Protein 4IYK (pdb70)

Secondary structure (DSSP, 8-state):
---EEEEEEEEETTT--B------S--EEEEE----EEE-B-TTSEEEE---SEEEEEEE-SSSB--EEEEEEEE-SEEEE-PEEE-BSEEEEEEEEEEETTEEEEEEEEEESSTT-EEEEEEEEEE----BTTB----SSSTTEEEEEEEEEP-TT--EEEEEESGGGTTTS-TT-EEEEEEEEEEE-SSSSS---EEPPPEEEE-

Foldseek 3Di:
DAQEKEKEFAAAQPPRAGWFFAVQAWWKWKDFPVNIDIFDAQRRGIGIGRHHFGWIKIWTAQHQFFTDIDHGHGTHGYYYYDYHHTQGQKDWAPWDWDDDDQKIKIKTAMDGSDQPKFFFKKFKFKDLPSTDPVGGDDAPDCQRMDGDVVTHGGDRVDMDMGMGGCVRVCVHQPAQGKMKIKIWTWIDDPPRPHHGITIDDIDIDGD

Nearest PDB structures (foldseek):
  4iyk-assembly1_A  TM=1.005E+00  e=2.807E-40  Bacteroides uniformis ATCC 8492
  4fxt-assembly2_B  TM=8.352E-01  e=2.848E-13  Bacteroides ovatus ATCC 8483
  4fxt-assembly3_C  TM=8.477E-01  e=1.369E-12  Bacteroides ovatus ATCC 8483
  4fxt-assembly9_I  TM=8.503E-01  e=3.334E-12  Bacteroides ovatus ATCC 8483
  4yok-assembly1_A  TM=8.143E-01  e=6.247E-12  Parabacteroides merdae ATCC 43184

Radius of gyration: 18.63 Å; Cα contacts (8 Å, |Δi|>4): 546; chains: 1; bounding box: 48×53×34 Å

B-factor: mean 42.12, std 15.76, range [18.31, 133.92]

Sequence (207 aa):
GPDASIHGSILDEQTGEELVGSDENGNAIKVREHGTDQTWYITNTGEYRNNVFAATYDVRFENGNFYPFEVKDFVVKSGDNVYDFKVIPYIRVKSPKVEKKNNGNVITATFSLEAGKQQEVKLKEIQLFAFSDWVGNNVKLTLNGGTDKQQVFSPSTAINSADIYTLSIDLGQNADVLKYSKNYYFRIGALADVSGVGTVRHNYAPVVVIKL

CATH classification: 2.60.40.1120 (+1 more: 2.60.40.2060)

Structure (mmCIF, N/CA/C/O backbone):
data_4IYK
#
_entry.id   4IYK
#
_cell.length_a   84.802
_cell.length_b   84.802
_cell.length_c   61.362
_cell.angle_alpha   90.000
_cell.angle_beta   90.000
_cell.angle_gamma   120.000
#
_symmetry.space_group_name_H-M   'P 63'
#
loop_
_entity.id
_entity.type
_entity.pdbx_description
1 polymer 'Uncharacterized protein'
2 non-polymer 'CHLORIDE ION'
3 non-polymer 1,2-ETHANEDIOL
4 water water
#
loop_
_atom_site.group_PDB
_atom_site.id
_atom_site.type_symbol
_atom_site.label_atom_id
_atom_site.label_alt_id
_atom_site.label_comp_id
_atom_site.label_asym_id
_atom_site.label_entity_id
_atom_site.label_seq_id
_atom_site.pdbx_PDB_ins_code
_atom_site.Cartn_x
_atom_site.Cartn_y
_atom_site.Cartn_z
_atom_site.occupancy
_atom_site.B_iso_or_equiv
_atom_site.auth_seq_id
_atom_site.auth_comp_id
_atom_site.auth_asym_id
_atom_site.auth_atom_id
_atom_site.pdbx_PDB_model_num
ATOM 1 N N . GLY A 1 12 ? 12.793 3.079 25.017 1.00 73.97 25 GLY A N 1
ATOM 2 C CA . GLY A 1 12 ? 13.602 4.267 24.766 1.00 70.62 25 GLY A CA 1
ATOM 3 C C . GLY A 1 12 ? 12.803 5.537 24.506 1.00 71.94 25 GLY A C 1
ATOM 4 O O . GLY A 1 12 ? 11.571 5.515 24.596 1.00 73.87 25 GLY A O 1
ATOM 5 N N . PRO A 1 13 ? 13.467 6.679 24.187 1.00 64.31 26 PRO A N 1
ATOM 6 C CA . PRO A 1 13 ? 12.715 7.926 23.923 1.00 60.77 26 PRO A CA 1
ATOM 7 C C . PRO A 1 13 ? 11.871 7.851 22.644 1.00 60.72 26 PRO A C 1
ATOM 8 O O . PRO A 1 13 ? 12.314 7.318 21.620 1.00 59.44 26 PRO A O 1
ATOM 12 N N . ASP A 1 14 ? 10.644 8.377 22.725 1.00 55.09 27 ASP A N 1
ATOM 13 C CA . ASP A 1 14 ? 9.660 8.381 21.641 1.00 54.45 27 ASP A CA 1
ATOM 14 C C . ASP A 1 14 ? 9.311 9.814 21.179 1.00 54.20 27 ASP A C 1
ATOM 15 O O . ASP A 1 14 ? 8.368 9.996 20.401 1.00 53.90 27 ASP A O 1
ATOM 20 N N . ALA A 1 15 ? 10.069 10.826 21.642 1.00 46.73 28 ALA A N 1
ATOM 21 C CA . ALA A 1 15 ? 9.763 12.197 21.272 1.00 43.80 28 ALA A CA 1
ATOM 22 C C . ALA A 1 15 ? 11.003 13.090 21.138 1.00 44.34 28 ALA A C 1
ATOM 23 O O . ALA A 1 15 ? 12.109 12.743 21.576 1.00 43.07 28 ALA A O 1
ATOM 25 N N . SER A 1 16 ? 10.800 14.242 20.499 1.00 39.40 29 SER A N 1
ATOM 26 C CA . SER A 1 16 ? 11.828 15.271 20.308 1.00 38.16 29 SER A CA 1
ATOM 27 C C . SER A 1 16 ? 11.163 16.617 20.522 1.00 40.44 29 SER A C 1
ATOM 28 O O . SER A 1 16 ? 9.947 16.709 20.381 1.00 39.73 29 SER A O 1
ATOM 31 N N . ILE A 1 17 ? 11.927 17.625 20.950 1.00 35.63 30 ILE A N 1
ATOM 32 C CA . ILE A 1 17 ? 11.375 18.955 21.201 1.00 34.76 30 ILE A CA 1
ATOM 33 C C . ILE A 1 17 ? 12.429 20.012 20.860 1.00 38.40 30 ILE A C 1
ATOM 34 O O . ILE A 1 17 ? 13.624 19.821 21.079 1.00 38.13 30 ILE A O 1
ATOM 39 N N . HIS A 1 18 ? 11.982 21.104 20.273 1.00 34.61 31 HIS A N 1
ATOM 40 C CA . HIS A 1 18 ? 12.856 22.222 19.914 1.00 32.95 31 HIS A CA 1
ATOM 41 C C . HIS A 1 18 ? 12.019 23.492 20.042 1.00 35.83 31 HIS A C 1
ATOM 42 O O . HIS A 1 18 ? 10.794 23.411 20.132 1.00 36.06 31 HIS A O 1
ATOM 49 N N . GLY A 1 19 ? 12.678 24.632 20.060 1.00 31.04 32 GLY A N 1
ATOM 50 C CA . GLY A 1 19 ? 12.015 25.916 20.206 1.00 31.02 32 GLY A CA 1
ATOM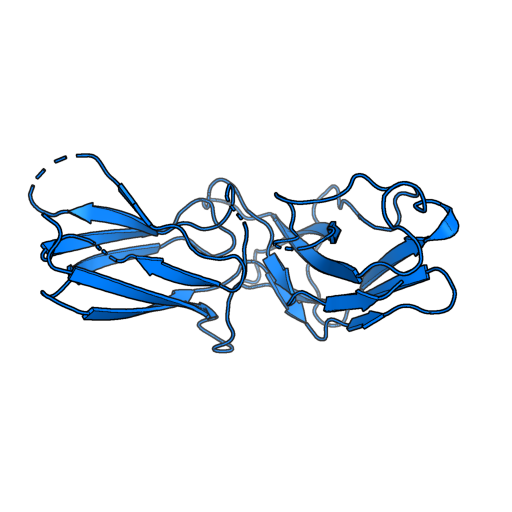 51 C C . GLY A 1 19 ? 12.984 27.019 20.541 1.00 32.77 32 GLY A C 1
ATOM 52 O O . GLY A 1 19 ? 14.199 26.852 20.410 1.00 31.00 32 GLY A O 1
ATOM 53 N N . SER A 1 20 ? 12.443 28.155 20.998 1.00 30.17 33 SER A N 1
ATOM 54 C CA . SER A 1 20 ? 13.256 29.328 21.255 1.00 28.35 33 SER A CA 1
ATOM 55 C C . SER A 1 20 ? 12.885 30.032 22.520 1.00 32.45 33 SER A C 1
ATOM 56 O O . SER A 1 20 ? 11.727 29.975 22.943 1.00 33.78 33 SER A O 1
ATOM 59 N N . ILE A 1 21 ? 13.877 30.729 23.120 1.00 28.47 34 ILE A N 1
ATOM 60 C CA . ILE A 1 21 ? 13.663 31.637 24.252 1.00 27.77 34 ILE A CA 1
ATOM 61 C C . ILE A 1 21 ? 13.468 32.992 23.593 1.00 32.93 34 ILE A C 1
ATOM 62 O O . ILE A 1 21 ? 14.389 33.495 22.926 1.00 31.90 34 ILE A O 1
ATOM 67 N N . LEU A 1 22 ? 12.282 33.550 23.729 1.00 30.73 35 LEU A N 1
ATOM 68 C CA . LEU A 1 22 ? 11.945 34.818 23.074 1.00 30.96 35 LEU A CA 1
ATOM 69 C C . LEU A 1 22 ? 11.541 35.903 24.067 1.00 37.84 35 LEU A C 1
ATOM 70 O O . LEU A 1 22 ? 10.863 35.642 25.065 1.00 36.26 35 LEU A O 1
ATOM 75 N N . ASP A 1 23 ? 11.925 37.141 23.739 1.00 36.11 36 ASP A N 1
ATOM 76 C CA . ASP A 1 23 ? 11.549 38.315 24.509 1.00 36.21 36 ASP A CA 1
ATOM 77 C C . ASP A 1 23 ? 10.044 38.552 24.289 1.00 40.67 36 ASP A C 1
ATOM 78 O O . ASP A 1 23 ? 9.610 38.715 23.148 1.00 40.59 36 ASP A O 1
ATOM 83 N N . GLU A 1 24 ? 9.252 38.496 25.356 1.00 39.13 37 GLU A N 1
ATOM 84 C CA . GLU A 1 24 ? 7.797 38.694 25.315 1.00 40.86 37 GLU A CA 1
ATOM 85 C C . GLU A 1 24 ? 7.423 40.048 24.648 1.00 46.13 37 GLU A C 1
ATOM 86 O O . GLU A 1 24 ? 6.375 40.139 23.991 1.00 45.58 37 GLU A O 1
ATOM 92 N N . GLN A 1 25 ? 8.275 41.091 24.824 1.00 42.63 38 GLN A N 1
ATOM 93 C CA . GLN A 1 25 ? 7.990 42.419 24.284 1.00 43.44 38 GLN A CA 1
ATOM 94 C C . GLN A 1 25 ? 8.426 42.566 22.827 1.00 44.24 38 GLN A C 1
ATOM 95 O O . GLN A 1 25 ? 7.606 42.968 22.021 1.00 43.78 38 GLN A O 1
ATOM 101 N N . THR A 1 26 ? 9.697 42.288 22.500 1.00 39.28 39 THR A N 1
ATOM 102 C CA . THR A 1 26 ? 10.238 42.484 21.151 1.00 39.07 39 THR A CA 1
ATOM 103 C C . THR A 1 26 ? 10.114 41.263 20.202 1.00 41.28 39 THR A C 1
ATOM 104 O O . THR A 1 26 ? 10.326 41.428 19.004 1.00 39.27 39 THR A O 1
ATOM 108 N N . GLY A 1 27 ? 9.894 40.062 20.745 1.00 38.08 40 GLY A N 1
ATOM 109 C CA . GLY A 1 27 ? 9.846 38.838 19.944 1.00 36.97 40 GLY A CA 1
ATOM 110 C C . GLY A 1 27 ? 11.201 38.328 19.470 1.00 39.05 40 GLY A C 1
ATOM 111 O O . GLY A 1 27 ? 11.260 37.341 18.730 1.00 38.11 40 GLY A O 1
ATOM 112 N N . GLU A 1 28 ? 12.299 39.000 19.884 1.00 34.90 41 GLU A N 1
ATOM 113 C CA A GLU A 1 28 ? 13.668 38.658 19.506 0.50 33.53 41 GLU A CA 1
ATOM 114 C CA B GLU A 1 28 ? 13.642 38.623 19.466 0.50 33.61 41 GLU A CA 1
ATOM 115 C C . GLU A 1 28 ? 14.190 37.512 20.354 1.00 35.02 41 GLU A C 1
ATOM 116 O O . GLU A 1 28 ? 13.739 37.348 21.489 1.00 31.97 41 GLU A O 1
ATOM 127 N N . LEU A 1 29 ? 15.153 36.723 19.813 1.00 29.57 42 LEU A N 1
ATOM 128 C CA . LEU A 1 29 ? 15.788 35.642 20.575 1.00 27.77 42 LEU A CA 1
ATOM 129 C C . LEU A 1 29 ? 16.479 36.226 21.806 1.00 31.56 42 LEU A C 1
ATOM 130 O O . LEU A 1 29 ? 17.075 37.308 21.710 1.00 31.27 42 LEU A O 1
ATOM 135 N N . VAL A 1 30 ? 16.399 35.535 22.950 1.00 27.56 43 VAL A N 1
ATOM 136 C CA . VAL A 1 30 ? 17.106 35.943 24.176 1.00 28.17 43 VAL A CA 1
ATOM 137 C C . VAL A 1 30 ? 18.286 34.974 24.344 1.00 31.76 43 VAL A C 1
ATOM 138 O O . VAL A 1 30 ? 18.082 33.774 24.584 1.00 32.08 43 VAL A O 1
ATOM 142 N N . GLY A 1 31 ? 19.495 35.490 24.134 1.00 26.87 44 GLY A N 1
ATOM 143 C CA . GLY A 1 31 ? 20.712 34.695 24.216 1.00 26.21 44 GLY A CA 1
ATOM 144 C C . GLY A 1 31 ? 21.289 34.601 25.613 1.00 29.33 44 GLY A C 1
ATOM 145 O O . GLY A 1 31 ? 21.076 35.485 26.446 1.00 29.58 44 GLY A O 1
ATOM 146 N N . SER A 1 32 ? 22.028 33.520 25.875 1.00 24.79 45 SER A N 1
ATOM 147 C CA . SER A 1 32 ? 22.670 33.256 27.160 1.00 23.99 45 SER A CA 1
ATOM 148 C C . SER A 1 32 ? 23.930 32.420 26.912 1.00 28.56 45 SER A C 1
ATOM 149 O O . SER A 1 32 ? 24.476 32.470 25.811 1.00 27.78 45 SER A O 1
ATOM 152 N N . ASP A 1 33 ? 24.421 31.703 27.931 1.00 25.80 46 ASP A N 1
ATOM 153 C CA . ASP A 1 33 ? 25.542 30.779 27.791 1.00 25.60 46 ASP A CA 1
ATOM 154 C C . ASP A 1 33 ? 24.959 29.389 27.952 1.00 30.16 46 ASP A C 1
ATOM 155 O O . ASP A 1 33 ? 24.174 29.207 28.877 1.00 31.50 46 ASP A O 1
ATOM 168 N N . GLU A 1 35 ? 26.287 26.635 29.018 1.00 28.44 48 GLU A N 1
ATOM 169 C CA . GLU A 1 35 ? 26.735 26.191 30.330 1.00 28.56 48 GLU A CA 1
ATOM 170 C C . GLU A 1 35 ? 26.807 27.422 31.238 1.00 33.03 48 GLU A C 1
ATOM 171 O O . GLU 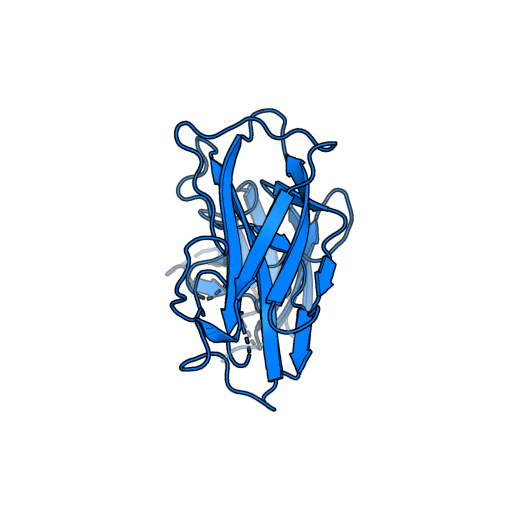A 1 35 ? 27.320 28.444 30.798 1.00 30.82 48 GLU A O 1
ATOM 177 N N . ASN A 1 36 ? 26.274 27.339 32.478 1.00 31.42 49 ASN A N 1
ATOM 178 C CA . ASN A 1 36 ? 26.288 28.426 33.468 1.00 32.05 49 ASN A CA 1
ATOM 179 C C . ASN A 1 36 ? 25.479 29.642 32.976 1.00 35.57 49 ASN A C 1
ATOM 180 O O . ASN A 1 36 ? 25.863 30.792 33.180 1.00 35.63 49 ASN A O 1
ATOM 185 N N . GLY A 1 37 ? 24.341 29.353 32.363 1.00 31.78 50 GLY A N 1
ATOM 186 C CA . GLY A 1 37 ? 23.429 30.362 31.855 1.00 30.63 50 GLY A CA 1
ATOM 187 C C . GLY A 1 37 ? 22.020 29.881 32.071 1.00 35.58 50 GLY A C 1
ATOM 188 O O . GLY A 1 37 ? 21.740 29.232 33.082 1.00 35.44 50 GLY A O 1
ATOM 189 N N . ASN A 1 38 ? 21.136 30.175 31.113 1.00 32.84 51 ASN A N 1
ATOM 190 C CA . ASN A 1 38 ? 19.737 29.763 31.144 1.00 34.39 51 ASN A CA 1
ATOM 191 C C . ASN A 1 38 ? 19.613 28.264 30.999 1.00 38.31 51 ASN A C 1
ATOM 192 O O . ASN A 1 38 ? 20.467 27.620 30.391 1.00 40.10 51 ASN A O 1
ATOM 197 N N . ALA A 1 39 ? 18.517 27.717 31.496 1.00 33.54 52 ALA A N 1
ATOM 198 C CA . ALA A 1 39 ? 18.248 26.289 31.403 1.00 34.68 52 ALA A CA 1
ATOM 199 C C . ALA A 1 39 ? 16.763 26.017 31.590 1.00 37.88 52 ALA A C 1
ATOM 200 O O . ALA A 1 39 ? 16.080 26.775 32.269 1.00 38.15 52 ALA A O 1
ATOM 202 N N . ILE A 1 40 ? 16.280 24.943 30.979 1.00 33.54 53 ILE A N 1
ATOM 203 C CA . ILE A 1 40 ? 14.915 24.474 31.105 1.00 34.75 53 ILE A CA 1
ATOM 204 C C . ILE A 1 40 ? 14.912 23.340 32.135 1.00 40.34 53 ILE A C 1
ATOM 205 O O . ILE A 1 40 ? 15.461 22.277 31.846 1.00 39.60 53 ILE A O 1
ATOM 210 N N . LYS A 1 41 ? 14.323 23.560 33.328 1.00 39.26 54 LYS A N 1
ATOM 211 C CA . LYS A 1 41 ? 14.227 22.504 34.340 1.00 42.60 54 LYS A CA 1
ATOM 212 C C . LYS A 1 41 ? 12.847 21.871 34.220 1.00 48.90 54 LYS A C 1
ATOM 213 O O . LYS A 1 41 ? 11.842 22.581 34.219 1.00 48.44 54 LYS A O 1
ATOM 219 N N . VAL A 1 42 ? 12.795 20.554 34.041 1.00 47.28 55 VAL A N 1
ATOM 220 C CA . VAL A 1 42 ? 11.515 19.870 33.876 1.00 48.77 55 VAL A CA 1
ATOM 221 C C . VAL A 1 42 ? 11.351 18.784 34.937 1.00 54.06 55 VAL A C 1
ATOM 222 O O . VAL A 1 42 ? 12.334 18.238 35.444 1.00 54.19 55 VAL A O 1
ATOM 226 N N . ARG A 1 43 ? 10.097 18.487 35.252 1.00 51.57 56 ARG A N 1
ATOM 227 C CA . ARG A 1 43 ? 9.701 17.441 36.180 1.00 54.31 56 ARG A CA 1
ATOM 228 C C . ARG A 1 43 ? 8.526 16.691 35.576 1.00 58.19 56 ARG A C 1
ATOM 229 O O . ARG A 1 43 ? 7.464 17.282 35.366 1.00 55.23 56 ARG A O 1
ATOM 237 N N . GLU A 1 44 ? 8.731 15.394 35.274 1.00 58.70 57 GLU A N 1
ATOM 238 C CA . GLU A 1 44 ? 7.690 14.507 34.747 1.00 61.40 57 GLU A CA 1
ATOM 239 C C . GLU A 1 44 ? 6.652 14.261 35.843 1.00 69.50 57 GLU A C 1
ATOM 240 O O . GLU A 1 44 ? 7.023 14.077 37.010 1.00 70.98 57 GLU A O 1
ATOM 246 N N . HIS A 1 45 ? 5.361 14.286 35.477 1.00 68.00 58 HIS A N 1
ATOM 247 C CA . HIS A 1 45 ? 4.258 14.044 36.411 1.00 70.81 58 HIS A CA 1
ATOM 248 C C . HIS A 1 45 ? 4.304 12.597 36.931 1.00 78.18 58 HIS A C 1
ATOM 249 O O . HIS A 1 45 ? 4.811 11.710 36.235 1.00 78.19 58 HIS A O 1
ATOM 256 N N . GLY A 1 46 ? 3.836 12.400 38.165 1.00 76.72 59 GLY A N 1
ATOM 257 C CA . GLY A 1 46 ? 3.832 11.105 38.834 1.00 101.56 59 GLY A CA 1
ATOM 258 C C . GLY A 1 46 ? 4.637 11.111 40.116 1.00 128.92 59 GLY A C 1
ATOM 259 O O . GLY A 1 46 ? 5.807 10.725 40.124 1.00 92.26 59 GLY A O 1
ATOM 260 N N . THR A 1 51 ? 15.183 13.259 40.583 1.00 93.52 64 THR A N 1
ATOM 261 C CA . THR A 1 51 ? 14.532 12.725 39.384 1.00 92.53 64 THR A CA 1
ATOM 262 C C . THR A 1 51 ? 14.322 13.838 38.305 1.00 92.20 64 THR A C 1
ATOM 263 O O . THR A 1 51 ? 13.955 13.522 37.167 1.00 91.03 64 THR A O 1
ATOM 267 N N . ASP A 1 52 ? 14.582 15.120 38.663 1.00 85.42 65 ASP A N 1
ATOM 268 C CA . ASP A 1 52 ? 14.421 16.282 37.778 1.00 81.08 65 ASP A CA 1
ATOM 269 C C . ASP A 1 52 ? 15.557 16.395 36.754 1.00 77.68 65 ASP A C 1
ATOM 270 O O . ASP A 1 52 ? 16.737 16.434 37.125 1.00 77.61 65 ASP A O 1
ATOM 275 N N . GLN A 1 53 ? 15.187 16.474 35.464 1.00 67.62 66 GLN A N 1
ATOM 276 C CA . GLN A 1 53 ? 16.155 16.593 34.381 1.00 62.26 66 GLN A CA 1
ATOM 277 C C . GLN A 1 53 ? 16.212 18.049 33.853 1.00 54.51 66 GLN A C 1
ATOM 278 O O . GLN A 1 53 ? 15.412 18.891 34.255 1.00 51.73 66 GLN A O 1
ATOM 284 N N . THR A 1 54 ? 17.234 18.356 33.040 1.00 44.88 67 THR A N 1
ATOM 285 C CA . THR A 1 54 ? 17.438 19.693 32.490 1.00 40.75 67 THR A CA 1
ATOM 286 C C . THR A 1 54 ? 17.586 19.608 30.988 1.00 41.15 67 THR A C 1
ATOM 287 O O . THR A 1 54 ? 18.265 18.704 30.485 1.00 40.04 67 THR A O 1
ATOM 291 N N . TRP A 1 55 ? 16.953 20.560 30.276 1.00 36.45 68 TRP A N 1
ATOM 292 C CA . TRP A 1 55 ? 17.100 20.722 28.838 1.00 35.12 68 TRP A CA 1
ATOM 293 C C . TRP A 1 55 ? 17.928 21.972 28.627 1.00 36.37 68 TRP A C 1
ATOM 294 O O . TRP A 1 55 ? 17.523 23.059 29.057 1.00 36.22 68 TRP A O 1
ATOM 305 N N . TYR A 1 56 ? 19.090 21.816 27.971 1.00 29.81 69 TYR A N 1
ATOM 306 C CA . TYR A 1 56 ? 20.062 22.871 27.717 1.00 28.39 69 TYR A CA 1
ATOM 307 C C . TYR A 1 56 ? 19.751 23.635 26.406 1.00 31.76 69 TYR A C 1
ATOM 308 O O . TYR A 1 56 ? 19.066 23.136 25.501 1.00 33.07 69 TYR A O 1
ATOM 317 N N . ILE A 1 57 ? 20.147 24.903 26.390 1.00 25.62 70 ILE A N 1
ATOM 318 C CA . ILE A 1 57 ? 19.768 25.855 25.331 1.00 23.44 70 ILE A CA 1
ATOM 319 C C . ILE A 1 57 ? 21.034 26.383 24.681 1.00 27.33 70 ILE A C 1
ATOM 320 O O . ILE A 1 57 ? 21.923 26.842 25.390 1.00 26.98 70 ILE A O 1
ATOM 325 N N . THR A 1 58 ? 21.123 26.340 23.349 1.00 26.22 71 THR A N 1
ATOM 326 C CA . THR A 1 58 ? 22.297 26.907 22.663 1.00 25.41 71 THR A CA 1
ATOM 327 C C . THR A 1 58 ? 22.353 28.418 22.963 1.00 28.45 71 THR A C 1
ATOM 328 O O . THR A 1 58 ? 21.331 29.016 23.317 1.00 27.46 71 THR A O 1
ATOM 332 N N . ASN A 1 59 ? 23.534 29.021 22.809 1.00 25.67 72 ASN A N 1
ATOM 333 C CA . ASN A 1 59 ? 23.784 30.429 23.133 1.00 26.09 72 ASN A CA 1
ATOM 334 C C . ASN A 1 59 ? 22.832 31.428 22.449 1.00 27.83 72 ASN A C 1
ATOM 335 O O . ASN A 1 59 ? 22.589 32.476 23.017 1.00 26.33 72 ASN A O 1
ATOM 340 N N . THR A 1 60 ? 22.320 31.120 21.250 1.00 24.83 73 THR A N 1
ATOM 341 C CA . THR A 1 60 ? 21.429 32.047 20.522 1.00 23.64 73 THR A CA 1
ATOM 342 C C . THR A 1 60 ? 20.030 32.161 21.187 1.00 29.35 73 THR A C 1
ATOM 343 O O . THR A 1 60 ? 19.301 33.122 20.913 1.00 27.17 73 THR A O 1
ATOM 347 N N . GLY A 1 61 ? 19.676 31.167 22.007 1.00 27.00 74 GLY A N 1
ATOM 348 C CA . GLY A 1 61 ? 18.373 31.056 22.657 1.00 26.97 74 GLY A CA 1
ATOM 349 C C . GLY A 1 61 ? 17.517 29.968 22.020 1.00 29.50 74 GLY A C 1
ATOM 350 O O . GLY A 1 61 ? 16.390 29.734 22.436 1.00 28.12 74 GLY A O 1
ATOM 351 N N . GLU A 1 62 ? 18.061 29.256 21.025 1.00 27.09 75 GLU A N 1
ATOM 352 C CA . GLU A 1 62 ? 17.367 28.122 20.412 1.00 26.85 75 GLU A CA 1
ATOM 353 C C . GLU A 1 62 ? 17.745 26.838 21.141 1.00 32.16 75 GLU A C 1
ATOM 354 O O . GLU A 1 62 ? 18.916 26.633 21.465 1.00 32.66 75 GLU A O 1
ATOM 360 N N . TYR A 1 63 ? 16.765 25.977 21.409 1.00 30.20 76 TYR A N 1
ATOM 361 C CA . TYR A 1 63 ? 17.032 24.712 22.090 1.00 29.72 76 TYR A CA 1
ATOM 362 C C . TYR A 1 63 ? 16.525 23.547 21.228 1.00 32.73 76 TYR A C 1
ATOM 363 O O . TYR A 1 63 ? 15.607 23.734 20.436 1.00 29.31 76 TYR A O 1
ATOM 372 N N . ARG A 1 64 ? 17.135 22.346 21.397 1.00 31.10 77 ARG A N 1
ATOM 373 C CA . ARG A 1 64 ? 16.789 21.126 20.668 1.00 30.70 77 ARG A CA 1
ATOM 374 C C . ARG A 1 64 ? 17.129 19.891 21.492 1.00 34.05 77 ARG A C 1
ATOM 375 O O . ARG A 1 64 ? 18.233 19.784 22.011 1.00 32.13 77 ARG A O 1
ATOM 383 N N . ASN A 1 65 ? 16.175 18.958 21.607 1.00 33.82 78 ASN A N 1
ATOM 384 C CA . ASN A 1 65 ? 16.356 17.722 22.360 1.00 35.36 78 ASN A CA 1
ATOM 385 C C . ASN A 1 65 ? 15.701 16.579 21.612 1.00 39.85 78 ASN A C 1
ATOM 386 O O . ASN A 1 65 ? 14.490 16.570 21.481 1.00 38.77 78 ASN A O 1
ATOM 391 N N . ASN A 1 66 ? 16.498 15.624 21.106 1.00 38.72 79 ASN A N 1
ATOM 392 C CA . ASN A 1 66 ? 15.949 14.473 20.375 1.00 40.29 79 ASN A CA 1
ATOM 393 C C . ASN A 1 66 ? 15.828 13.228 21.246 1.00 45.76 79 ASN A C 1
ATOM 394 O O . ASN A 1 66 ? 15.576 12.144 20.721 1.00 47.31 79 ASN A O 1
ATOM 407 N N . VAL A 1 68 ? 13.607 12.854 24.339 1.00 47.07 81 VAL A N 1
ATOM 408 C CA . VAL A 1 68 ? 12.629 13.126 25.405 1.00 47.59 81 VAL A CA 1
ATOM 409 C C . VAL A 1 68 ? 11.488 12.095 25.367 1.00 53.09 81 VAL A C 1
ATOM 410 O O . VAL A 1 68 ? 11.201 11.497 24.326 1.00 50.92 81 VAL A O 1
ATOM 414 N N . PHE A 1 69 ? 10.866 11.868 26.529 1.00 53.00 82 PHE A N 1
ATOM 415 C CA . PHE A 1 69 ? 9.771 10.916 26.664 1.00 56.02 82 PHE A CA 1
ATOM 416 C C . PHE A 1 69 ? 8.437 11.625 26.563 1.00 58.95 82 PHE A C 1
ATOM 417 O O . PHE A 1 69 ? 8.251 12.686 27.172 1.00 56.70 82 PHE A O 1
ATOM 425 N N . ALA A 1 70 ? 7.523 11.054 25.751 1.00 57.20 83 ALA A N 1
ATOM 426 C CA . ALA A 1 70 ? 6.162 11.557 25.602 1.00 57.38 83 ALA A CA 1
ATOM 427 C C . ALA A 1 70 ? 5.491 11.403 26.949 1.00 62.13 83 ALA A C 1
ATOM 428 O O . ALA A 1 70 ? 5.379 10.277 27.445 1.00 62.61 83 ALA A O 1
ATOM 430 N N . ALA A 1 71 ? 5.192 12.550 27.598 1.00 58.05 84 ALA A N 1
ATOM 431 C CA . ALA A 1 71 ? 4.607 12.651 28.944 1.00 59.37 84 ALA A CA 1
ATOM 432 C C . ALA A 1 71 ? 4.123 14.077 29.214 1.00 60.69 84 ALA A C 1
ATOM 433 O O . ALA A 1 71 ? 4.249 14.941 28.344 1.00 57.89 84 ALA A O 1
ATOM 435 N N . THR A 1 72 ? 3.581 14.322 30.420 1.00 57.29 85 THR A N 1
ATOM 436 C CA . THR A 1 72 ? 3.149 15.644 30.889 1.00 55.97 85 THR A CA 1
ATOM 437 C C . THR A 1 72 ? 4.163 16.097 31.947 1.00 59.27 85 THR A C 1
ATOM 438 O O . THR A 1 72 ? 4.541 15.309 32.817 1.00 60.44 85 THR A O 1
ATOM 442 N N . TYR A 1 73 ? 4.621 17.354 31.849 1.00 53.19 86 TYR A N 1
ATOM 443 C CA . TYR A 1 73 ? 5.655 17.903 32.724 1.00 51.07 86 TYR A CA 1
ATOM 444 C C . TYR A 1 73 ? 5.283 19.220 33.395 1.00 52.06 86 TYR A C 1
ATOM 445 O O . TYR A 1 73 ? 4.397 19.939 32.946 1.00 50.43 86 TYR A O 1
ATOM 454 N N . ASP A 1 74 ? 6.057 19.569 34.414 1.00 49.79 87 ASP A N 1
ATOM 455 C CA . ASP A 1 74 ? 6.089 20.879 35.038 1.00 49.69 87 ASP A CA 1
ATOM 456 C C . ASP A 1 74 ? 7.410 21.492 34.628 1.00 50.70 87 ASP A C 1
ATOM 457 O O . ASP A 1 74 ? 8.447 20.865 34.855 1.00 50.31 87 ASP A O 1
ATOM 462 N N . VAL A 1 75 ? 7.391 22.665 33.983 1.00 47.05 88 VAL A N 1
ATOM 463 C CA . VAL A 1 75 ? 8.624 23.338 33.515 1.00 45.66 88 VAL A CA 1
ATOM 464 C C . VAL A 1 75 ? 8.933 24.475 34.481 1.00 49.82 88 VAL A C 1
ATOM 465 O O . VAL A 1 75 ? 8.020 25.162 34.931 1.00 49.89 88 VAL A O 1
ATOM 469 N N . ARG A 1 76 ? 10.212 24.673 34.792 1.00 46.47 89 ARG A N 1
ATOM 470 C CA . ARG A 1 76 ? 10.652 25.703 35.718 1.00 46.74 89 ARG A CA 1
ATOM 471 C C . ARG A 1 76 ? 11.874 26.460 35.188 1.00 50.15 89 ARG A C 1
ATOM 472 O O . ARG A 1 76 ? 12.853 25.840 34.767 1.00 50.70 89 ARG A O 1
ATOM 480 N N . PHE A 1 77 ? 11.834 27.798 35.262 1.00 44.73 90 PHE A N 1
ATOM 481 C CA . PHE A 1 77 ? 12.958 28.671 34.923 1.00 41.62 90 PHE A CA 1
ATOM 482 C C . PHE A 1 77 ? 13.409 29.392 36.164 1.00 46.67 90 PHE A C 1
ATOM 483 O O . PHE A 1 77 ? 12.587 30.013 36.842 1.00 47.20 90 PHE A O 1
ATOM 491 N N . GLU A 1 78 ? 14.698 29.275 36.493 1.00 44.13 91 GLU A N 1
ATOM 492 C CA . GLU A 1 78 ? 15.313 29.926 37.647 1.00 45.15 91 GLU A CA 1
ATOM 493 C C . GLU A 1 78 ? 16.793 30.193 37.390 1.00 46.35 91 GLU A C 1
ATOM 494 O O . GLU A 1 78 ? 17.401 29.515 36.564 1.00 42.47 91 GLU A O 1
ATOM 500 N N . ASN A 1 79 ? 17.355 31.180 38.113 1.00 44.40 92 ASN A N 1
ATOM 501 C CA . ASN A 1 79 ? 18.761 31.595 38.099 1.00 44.56 92 ASN A CA 1
ATOM 502 C C . ASN A 1 79 ? 19.301 31.866 36.685 1.00 46.78 92 ASN A C 1
ATOM 503 O O . ASN A 1 79 ? 20.425 31.492 36.352 1.00 47.31 92 ASN A O 1
ATOM 508 N N . GLY A 1 80 ? 18.476 32.506 35.865 1.00 40.45 93 GLY A N 1
ATOM 509 C CA . GLY A 1 80 ? 18.826 32.825 34.494 1.00 35.89 93 GLY A CA 1
ATOM 510 C C . GLY A 1 80 ? 19.069 34.296 34.300 1.00 36.85 93 GLY A C 1
ATOM 511 O O . GLY A 1 80 ? 19.487 34.991 35.225 1.00 38.01 93 GLY A O 1
ATOM 512 N N . ASN A 1 81 ? 18.809 34.776 33.094 1.00 32.97 94 ASN A N 1
ATOM 513 C CA . ASN A 1 81 ? 18.960 36.192 32.751 1.00 32.43 94 ASN A CA 1
ATOM 514 C C . ASN A 1 81 ? 17.587 36.816 32.402 1.00 35.90 94 ASN A C 1
ATOM 515 O O . ASN A 1 81 ? 17.511 37.888 31.789 1.00 34.50 94 ASN A O 1
ATOM 520 N N . PHE A 1 82 ? 16.508 36.134 32.813 1.00 31.46 95 PHE A N 1
ATOM 521 C CA . PHE A 1 82 ? 15.162 36.631 32.643 1.00 32.05 95 PHE A CA 1
ATOM 522 C C . PHE A 1 82 ? 14.381 36.293 33.892 1.00 39.23 95 PHE A C 1
ATOM 523 O O . PHE A 1 82 ? 14.808 35.420 34.662 1.00 37.30 95 PHE A O 1
ATOM 531 N N . TYR A 1 83 ? 13.267 37.010 34.121 1.00 39.01 96 TYR A N 1
ATOM 532 C CA . TYR A 1 83 ? 12.441 36.800 35.317 1.00 40.13 96 TYR A CA 1
ATOM 533 C C . TYR A 1 83 ? 11.915 35.359 35.375 1.00 43.57 96 TYR A C 1
ATOM 534 O O . TYR A 1 83 ? 11.414 34.836 34.362 1.00 40.36 96 TYR A O 1
ATOM 543 N N . PRO A 1 84 ? 12.121 34.701 36.545 1.00 41.80 97 PRO A N 1
ATOM 544 C CA . PRO A 1 84 ? 11.665 33.317 36.718 1.00 42.04 97 PRO A CA 1
ATOM 545 C C . PRO A 1 84 ? 10.149 33.157 36.641 1.00 46.12 97 PRO A C 1
ATOM 546 O O . PRO A 1 84 ? 9.379 34.066 36.950 1.00 45.80 97 PRO A O 1
ATOM 550 N N . PHE A 1 85 ? 9.742 31.965 36.239 1.00 43.44 98 PHE A N 1
ATOM 551 C CA . PHE A 1 85 ? 8.359 31.534 36.127 1.00 43.92 98 PHE A CA 1
ATOM 552 C C . PHE A 1 85 ? 8.318 30.034 35.913 1.00 47.77 98 PHE A C 1
ATOM 553 O O . PHE A 1 85 ? 9.337 29.394 35.615 1.00 45.31 98 PHE A O 1
ATOM 561 N N . GLU A 1 86 ? 7.110 29.497 36.023 1.00 45.12 99 GLU A N 1
ATOM 562 C CA . GLU A 1 86 ? 6.813 28.107 35.800 1.00 45.45 99 GLU A CA 1
ATOM 563 C C . GLU A 1 86 ? 5.777 27.946 34.709 1.00 51.68 99 GLU A C 1
ATOM 564 O O . GLU A 1 86 ? 4.913 28.811 34.538 1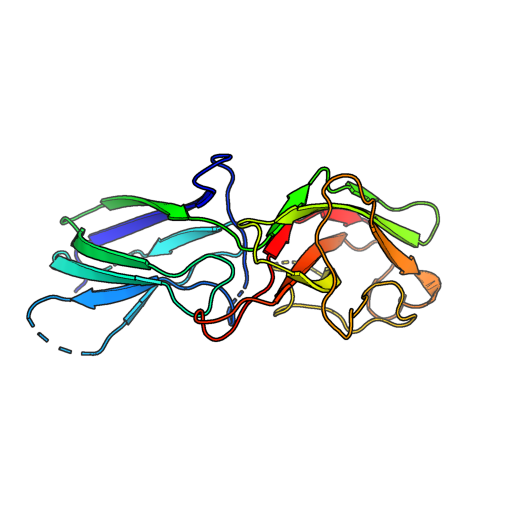.00 52.17 99 GLU A O 1
ATOM 570 N N . VAL A 1 87 ? 5.854 26.826 33.976 1.00 48.86 100 VAL A N 1
ATOM 571 C CA . VAL A 1 87 ? 4.847 26.419 33.003 1.00 48.79 100 VAL A CA 1
ATOM 572 C C . VAL A 1 87 ? 4.336 25.043 33.496 1.00 55.47 100 VAL A C 1
ATOM 573 O O . VAL A 1 87 ? 5.019 24.032 33.340 1.00 54.93 100 VAL A O 1
ATOM 577 N N . LYS A 1 88 ? 3.170 25.027 34.153 1.00 54.84 101 LYS A N 1
ATOM 578 C CA . LYS A 1 88 ? 2.575 23.788 34.665 1.00 56.76 101 LYS A CA 1
ATOM 579 C C . LYS A 1 88 ? 1.789 23.077 33.543 1.00 59.69 101 LYS A C 1
ATOM 580 O O . LYS A 1 88 ? 1.246 23.745 32.661 1.00 58.44 101 LYS A O 1
ATOM 586 N N . ASP A 1 89 ? 1.724 21.725 33.597 1.00 57.02 102 ASP A N 1
ATOM 587 C CA . ASP A 1 89 ? 0.999 20.828 32.676 1.00 56.65 102 ASP A CA 1
ATOM 588 C C . ASP A 1 89 ? 1.459 21.000 31.215 1.00 57.26 102 ASP A C 1
ATOM 589 O O . ASP A 1 89 ? 0.659 21.185 30.294 1.00 56.63 102 ASP A O 1
ATOM 594 N N . PHE A 1 90 ? 2.764 20.889 31.023 1.00 51.55 103 PHE A N 1
ATOM 595 C CA . PHE A 1 90 ? 3.435 20.981 29.736 1.00 47.91 103 PHE A CA 1
ATOM 596 C C . PHE A 1 90 ? 3.415 19.592 29.089 1.00 52.24 103 PHE A C 1
ATOM 597 O O . PHE A 1 90 ? 4.097 18.685 29.568 1.00 53.03 103 PHE A O 1
ATOM 605 N N . VAL A 1 91 ? 2.608 19.409 28.032 1.00 49.07 104 VAL A N 1
ATOM 606 C CA . VAL A 1 91 ? 2.460 18.108 27.372 1.00 49.64 104 VAL A CA 1
ATOM 607 C C . VAL A 1 91 ? 3.488 17.938 26.242 1.00 52.41 104 VAL A C 1
ATOM 608 O O . VAL A 1 91 ? 3.570 18.758 25.318 1.00 49.48 104 VAL A O 1
ATOM 612 N N . VAL A 1 92 ? 4.267 16.852 26.333 1.00 50.29 105 VAL A N 1
ATOM 613 C CA . VAL A 1 92 ? 5.209 16.460 25.293 1.00 48.75 105 VAL A CA 1
ATOM 614 C C . VAL A 1 92 ? 4.522 15.306 24.559 1.00 53.88 105 VAL A C 1
ATOM 615 O O . VAL A 1 92 ? 4.342 14.234 25.131 1.00 55.80 105 VAL A O 1
ATOM 619 N N . LYS A 1 93 ? 4.080 15.551 23.324 1.00 49.72 106 LYS A N 1
ATOM 620 C CA . LYS A 1 93 ? 3.415 14.538 22.502 1.00 50.71 106 LYS A CA 1
ATOM 621 C C . LYS A 1 93 ? 4.443 13.592 21.869 1.00 53.69 106 LYS A C 1
ATOM 622 O O . LYS A 1 93 ? 5.617 13.958 21.708 1.00 49.75 106 LYS A O 1
ATOM 628 N N . SER A 1 94 ? 3.986 12.384 21.488 1.00 52.04 107 SER A N 1
ATOM 629 C CA . SER A 1 94 ? 4.796 11.399 20.776 1.00 52.32 107 SER A CA 1
ATOM 630 C C . SER A 1 94 ? 5.234 12.033 19.443 1.00 53.26 107 SER A C 1
ATOM 631 O O . SER A 1 94 ? 4.443 12.736 18.815 1.00 52.23 107 SER A O 1
ATOM 634 N N . GLY A 1 95 ? 6.498 11.864 19.084 1.00 48.83 108 GLY A N 1
ATOM 635 C CA . GLY A 1 95 ? 7.066 12.463 17.878 1.00 47.47 108 GLY A CA 1
ATOM 636 C C . GLY A 1 95 ? 7.682 13.834 18.110 1.00 48.80 108 GLY A C 1
ATOM 637 O O . GLY A 1 95 ? 8.188 14.118 19.204 1.00 47.29 108 GLY A O 1
ATOM 638 N N . ASP A 1 96 ? 7.632 14.711 17.085 1.00 44.70 109 ASP A N 1
ATOM 639 C CA . ASP A 1 96 ? 8.227 16.044 17.192 1.00 42.66 109 ASP A CA 1
ATOM 640 C C . ASP A 1 96 ? 7.285 17.048 17.847 1.00 45.51 109 ASP A C 1
ATOM 641 O O . ASP A 1 96 ? 6.072 16.993 17.659 1.00 46.34 109 ASP A O 1
ATOM 646 N N . ASN A 1 97 ? 7.873 17.962 18.628 1.00 40.20 110 ASN A N 1
ATOM 647 C CA . ASN A 1 97 ? 7.197 19.019 19.375 1.00 40.12 110 ASN A CA 1
ATOM 648 C C . ASN A 1 97 ? 7.924 20.336 19.209 1.00 41.29 110 ASN A C 1
ATOM 649 O O . ASN A 1 97 ? 9.161 20.363 19.154 1.00 39.41 110 ASN A O 1
ATOM 654 N N . VAL A 1 98 ? 7.170 21.437 19.163 1.00 36.56 111 VAL A N 1
ATOM 655 C CA . VAL A 1 98 ? 7.797 22.753 19.051 1.00 35.83 111 VAL A CA 1
ATOM 656 C C . VAL A 1 98 ? 7.191 23.635 20.167 1.00 38.76 111 VAL A C 1
ATOM 657 O O . VAL A 1 98 ? 6.021 23.475 20.461 1.00 36.16 111 VAL A O 1
ATOM 661 N N . TYR A 1 99 ? 8.019 24.448 20.883 1.00 35.62 112 TYR A N 1
ATOM 662 C CA . TYR A 1 99 ? 7.503 25.343 21.929 1.00 34.78 112 TYR A CA 1
ATOM 663 C C . TYR A 1 99 ? 8.476 26.496 22.198 1.00 38.39 112 TYR A C 1
ATOM 664 O O . TYR A 1 99 ? 9.639 26.303 22.597 1.00 35.35 112 TYR A O 1
ATOM 673 N N . ASP A 1 100 ? 7.960 27.705 22.019 1.00 36.50 113 ASP A N 1
ATOM 674 C CA . ASP A 1 100 ? 8.709 28.924 22.274 1.00 35.25 113 ASP A CA 1
ATOM 675 C C . ASP A 1 100 ? 8.293 29.486 23.627 1.00 40.66 113 ASP A C 1
ATOM 676 O O . ASP A 1 100 ? 7.105 29.531 23.937 1.00 41.47 113 ASP A O 1
ATOM 681 N N . PHE A 1 101 ? 9.265 29.867 24.457 1.00 36.35 114 PHE A N 1
ATOM 682 C CA . PHE A 1 101 ? 8.956 30.455 25.760 1.00 35.28 114 PHE A CA 1
ATOM 683 C C . PHE A 1 101 ? 9.128 31.976 25.635 1.00 41.33 114 PHE A C 1
ATOM 684 O O . PHE A 1 101 ? 10.126 32.435 25.071 1.00 40.17 114 PHE A O 1
ATOM 692 N N . LYS A 1 102 ? 8.166 32.737 26.148 1.00 39.63 115 LYS A N 1
ATOM 693 C CA . LYS A 1 102 ? 8.117 34.211 26.178 1.00 39.81 115 LYS A CA 1
ATOM 694 C C . LYS A 1 102 ? 8.577 34.690 27.559 1.00 40.14 115 LYS A C 1
ATOM 695 O O . LYS A 1 102 ? 8.029 34.270 28.575 1.00 40.65 115 LYS A O 1
ATOM 701 N N . VAL A 1 103 ? 9.615 35.529 27.601 1.00 35.01 116 VAL A N 1
ATOM 702 C CA . VAL A 1 103 ? 10.252 35.925 28.862 1.00 34.33 116 VAL A CA 1
ATOM 703 C C . VAL A 1 103 ? 10.472 37.446 28.947 1.00 39.12 116 VAL A C 1
ATOM 704 O O . VAL A 1 103 ? 10.368 38.159 27.944 1.00 38.92 116 VAL A O 1
ATOM 708 N N . ILE A 1 104 ? 10.797 37.919 30.150 1.00 36.03 117 ILE A N 1
ATOM 709 C CA . ILE A 1 104 ? 11.142 39.314 30.419 1.00 36.07 117 ILE A CA 1
ATOM 710 C C . ILE A 1 104 ? 12.613 39.302 30.785 1.00 38.64 117 ILE A C 1
ATOM 711 O O . ILE A 1 104 ? 12.922 38.900 31.919 1.00 39.38 117 ILE A O 1
ATOM 716 N N . PRO A 1 105 ? 13.540 39.688 29.853 1.00 30.87 118 PRO A N 1
ATOM 717 C CA . PRO A 1 105 ? 14.967 39.731 30.228 1.00 29.66 118 PRO A CA 1
ATOM 718 C C . PRO A 1 105 ? 15.193 40.812 31.273 1.00 36.06 118 PRO A C 1
ATOM 719 O O . PRO A 1 105 ? 14.405 41.766 31.325 1.00 35.65 118 PRO A O 1
ATOM 723 N N . TYR A 1 106 ? 16.231 40.687 32.109 1.00 33.10 119 TYR A N 1
ATOM 724 C CA . TYR A 1 106 ? 16.488 41.751 33.085 1.00 33.19 119 TYR A CA 1
ATOM 725 C C . TYR A 1 106 ? 16.929 43.017 32.363 1.00 35.29 119 TYR A C 1
ATOM 726 O O . TYR A 1 106 ? 16.518 44.116 32.711 1.00 36.30 119 TYR A O 1
ATOM 735 N N . ILE A 1 107 ? 17.741 42.845 31.317 1.00 31.50 120 ILE A N 1
ATOM 736 C CA . ILE A 1 107 ? 18.286 43.923 30.503 1.00 31.73 120 ILE A CA 1
ATOM 737 C C . ILE A 1 107 ? 18.191 43.566 29.016 1.00 34.77 120 ILE A C 1
ATOM 738 O O . ILE A 1 107 ? 18.504 42.436 28.634 1.00 31.09 120 ILE A O 1
ATOM 743 N N . ARG A 1 108 ? 17.864 44.574 28.176 1.00 32.50 121 ARG A N 1
ATOM 744 C CA . ARG A 1 108 ? 17.907 44.462 26.716 1.00 31.19 121 ARG A CA 1
ATOM 745 C C . ARG A 1 108 ? 19.075 45.304 26.213 1.00 34.91 121 A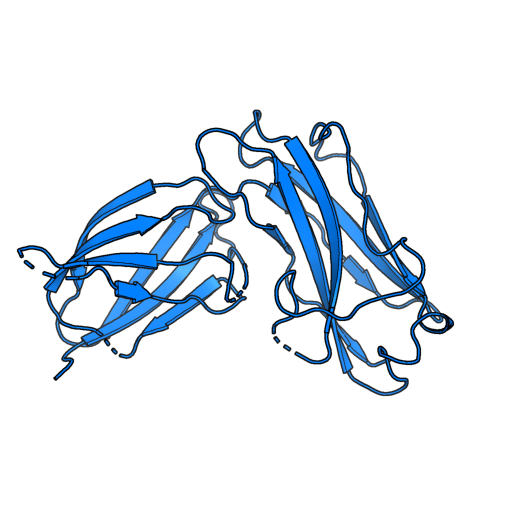RG A C 1
ATOM 746 O O . ARG A 1 108 ? 19.182 46.463 26.605 1.00 35.25 121 ARG A O 1
ATOM 754 N N . VAL A 1 109 ? 19.964 44.746 25.371 1.00 32.11 122 VAL A N 1
ATOM 755 C CA . VAL A 1 109 ? 21.051 45.553 24.803 1.00 31.00 122 VAL A CA 1
ATOM 756 C C . VAL A 1 109 ? 20.496 46.215 23.546 1.00 35.91 122 VAL A C 1
ATOM 757 O O . VAL A 1 109 ? 20.008 45.517 22.657 1.00 33.44 122 VAL A O 1
ATOM 761 N N . LYS A 1 110 ? 20.549 47.546 23.484 1.00 35.07 123 LYS A N 1
ATOM 762 C CA . LYS A 1 110 ? 19.986 48.273 22.350 1.00 36.06 123 LYS A CA 1
ATOM 763 C C . LYS A 1 110 ? 21.046 48.874 21.439 1.00 41.86 123 LYS A C 1
ATOM 764 O O . LYS A 1 110 ? 22.092 49.347 21.899 1.00 40.76 123 LYS A O 1
ATOM 770 N N . SER A 1 111 ? 20.710 48.913 20.130 1.00 38.94 124 SER A N 1
ATOM 771 C CA . SER A 1 111 ? 21.547 49.429 19.049 1.00 39.04 124 SER A CA 1
ATOM 772 C C . SER A 1 111 ? 23.008 48.910 19.180 1.00 39.98 124 SER A C 1
ATOM 773 O O . SER A 1 111 ? 23.931 49.726 19.149 1.00 39.87 124 SER A O 1
ATOM 776 N N . PRO A 1 112 ? 23.256 47.594 19.416 1.00 35.06 125 PRO A N 1
ATOM 777 C CA . PRO A 1 112 ? 24.643 47.152 19.575 1.00 34.04 125 PRO A CA 1
ATOM 778 C C . PRO A 1 112 ? 25.432 47.283 18.274 1.00 39.38 125 PRO A C 1
ATOM 779 O O . PRO A 1 112 ? 24.912 46.995 17.191 1.00 39.08 125 PRO A O 1
ATOM 783 N N . LYS A 1 113 ? 26.672 47.759 18.391 1.00 36.62 126 LYS A N 1
ATOM 784 C CA . LYS A 1 113 ? 27.608 47.926 17.281 1.00 36.70 126 LYS A CA 1
ATOM 785 C C . LYS A 1 113 ? 28.994 47.508 17.758 1.00 37.62 126 LYS A C 1
ATOM 786 O O . LYS A 1 113 ? 29.433 48.007 18.785 1.00 37.12 126 LYS A O 1
ATOM 792 N N . VAL A 1 114 ? 29.665 46.570 17.050 1.00 32.65 127 VAL A N 1
ATOM 793 C CA . VAL A 1 114 ? 31.029 46.148 17.401 1.00 31.04 127 VAL A CA 1
ATOM 794 C C . VAL A 1 114 ? 31.877 46.281 16.133 1.00 35.32 127 VAL A C 1
ATOM 795 O O . VAL A 1 114 ? 31.578 45.639 15.120 1.00 34.83 127 VAL A O 1
ATOM 799 N N . GLU A 1 115 ? 32.896 47.138 16.167 1.00 32.51 128 GLU A N 1
ATOM 800 C CA . GLU A 1 115 ? 33.712 47.281 14.977 1.00 33.56 128 GLU A CA 1
ATOM 801 C C . GLU A 1 115 ? 35.183 47.514 15.291 1.00 37.40 128 GLU A C 1
ATOM 802 O O . GLU A 1 115 ? 35.561 47.961 16.381 1.00 36.24 128 GLU A O 1
ATOM 808 N N . LYS A 1 116 ? 35.992 47.188 14.277 1.00 33.70 129 LYS A N 1
ATOM 809 C CA A LYS A 1 116 ? 37.436 47.343 14.275 0.50 33.17 129 LYS A CA 1
ATOM 810 C CA B LYS A 1 116 ? 37.433 47.350 14.285 0.50 33.19 129 LYS A CA 1
ATOM 811 C C . LYS A 1 116 ? 37.789 48.635 13.563 1.00 39.38 129 LYS A C 1
ATOM 812 O O . LYS A 1 116 ? 37.370 48.830 12.418 1.00 40.19 129 LYS A O 1
ATOM 823 N N . ASN A 1 117 ? 38.549 49.506 14.235 1.00 39.12 130 ASN A N 1
ATOM 824 C CA A ASN A 1 117 ? 39.030 50.759 13.659 0.50 41.37 130 ASN A CA 1
ATOM 825 C CA B ASN A 1 117 ? 39.057 50.731 13.624 0.50 41.47 130 ASN A CA 1
ATOM 826 C C . ASN A 1 117 ? 40.505 50.865 14.010 1.00 46.20 130 ASN A C 1
ATOM 827 O O . ASN A 1 117 ? 40.853 51.102 15.173 1.00 44.75 130 ASN A O 1
ATOM 836 N N . GLY A 1 118 ? 41.344 50.627 13.020 1.00 46.30 131 GLY A N 1
ATOM 837 C CA . GLY A 1 118 ? 42.782 50.621 13.195 1.00 46.94 131 GLY A CA 1
ATOM 838 C C . GLY A 1 118 ? 43.090 49.294 13.852 1.00 46.88 131 GLY A C 1
ATOM 839 O O . GLY A 1 118 ? 42.683 48.241 13.339 1.00 46.31 131 GLY A O 1
ATOM 840 N N . ASN A 1 119 ? 43.678 49.366 15.055 1.00 39.18 132 ASN A N 1
ATOM 841 C CA . ASN A 1 119 ? 44.069 48.221 15.869 1.00 35.62 132 ASN A CA 1
ATOM 842 C C . ASN A 1 119 ? 43.238 48.138 17.172 1.00 34.09 132 ASN A C 1
ATOM 843 O O . ASN A 1 119 ? 43.710 47.626 18.193 1.00 32.02 132 ASN A O 1
ATOM 848 N N . VAL A 1 120 ? 42.013 48.657 17.145 1.00 29.40 133 VAL A N 1
ATOM 849 C CA . VAL A 1 120 ? 41.160 48.642 18.341 1.00 28.61 133 VAL A CA 1
ATOM 850 C C . VAL A 1 120 ? 39.779 48.125 17.964 1.00 31.69 133 VAL A C 1
ATOM 851 O O . VAL A 1 120 ? 39.224 48.532 16.944 1.00 30.46 133 VAL A O 1
ATOM 855 N N . ILE A 1 121 ? 39.228 47.243 18.807 1.00 28.67 134 ILE A N 1
ATOM 856 C CA . ILE A 1 121 ? 37.861 46.748 18.709 1.00 28.15 134 ILE A CA 1
ATOM 857 C C . ILE A 1 121 ? 37.045 47.641 19.642 1.00 31.85 134 ILE A C 1
ATOM 858 O O . ILE A 1 121 ? 37.384 47.736 20.814 1.00 29.96 134 ILE A O 1
ATOM 863 N N . THR A 1 122 ? 36.012 48.335 19.118 1.00 31.49 135 THR A N 1
ATOM 864 C CA . THR A 1 122 ? 35.154 49.214 19.921 1.00 32.24 135 THR A CA 1
ATOM 865 C C . THR A 1 122 ? 33.696 48.753 19.863 1.00 34.81 135 THR A C 1
ATOM 866 O O . THR A 1 122 ? 33.160 48.534 18.778 1.00 34.12 135 THR A O 1
ATOM 870 N N . ALA A 1 123 ? 33.048 48.676 21.043 1.00 30.70 136 ALA A N 1
ATOM 871 C CA . ALA A 1 123 ? 31.638 48.333 21.183 1.00 29.38 136 ALA A CA 1
ATOM 872 C C . ALA A 1 123 ? 30.876 49.556 21.677 1.00 34.41 136 ALA A C 1
ATOM 873 O O . ALA A 1 123 ? 31.363 50.260 22.559 1.00 34.00 136 ALA A O 1
ATOM 875 N N . THR A 1 124 ? 29.743 49.870 21.038 1.00 31.95 137 THR A N 1
ATOM 876 C CA . THR A 1 124 ? 28.862 50.979 21.421 1.00 33.70 137 THR A CA 1
ATOM 877 C C . THR A 1 124 ? 27.460 50.419 21.502 1.00 36.10 137 THR A C 1
ATOM 878 O O . THR A 1 124 ? 27.089 49.541 20.711 1.00 35.47 137 THR A O 1
ATOM 882 N N . PHE A 1 125 ? 26.701 50.875 22.506 1.00 32.84 138 PHE A N 1
ATOM 883 C CA . PHE A 1 125 ? 25.375 50.345 22.792 1.00 31.45 138 PHE A CA 1
ATOM 884 C C . PHE A 1 125 ? 24.662 51.149 23.876 1.00 37.12 138 PHE A C 1
ATOM 885 O O . PHE A 1 125 ? 25.263 51.950 24.594 1.00 39.27 138 PHE A O 1
ATOM 893 N N . SER A 1 126 ? 23.367 50.890 23.990 1.00 33.08 139 SER A N 1
ATOM 894 C CA . SER A 1 126 ? 22.463 51.405 24.998 1.00 34.00 139 SER A CA 1
ATOM 895 C C . SER A 1 126 ? 21.849 50.222 25.713 1.00 37.89 139 SER A C 1
ATOM 896 O O . SER A 1 126 ? 21.933 49.093 25.224 1.00 36.13 139 SER A O 1
ATOM 899 N N . LEU A 1 127 ? 21.189 50.479 26.840 1.00 37.11 140 LEU A N 1
ATOM 900 C CA . LEU A 1 127 ? 20.549 49.446 27.647 1.00 36.54 140 LEU A CA 1
ATOM 901 C C . LEU A 1 127 ? 19.158 49.863 28.036 1.00 40.94 140 LEU A C 1
ATOM 902 O O . LEU A 1 127 ? 18.881 51.048 28.237 1.00 42.26 140 LEU A O 1
ATOM 907 N N . GLU A 1 128 ? 18.293 48.866 28.166 1.00 36.46 141 GLU A N 1
ATOM 908 C CA . GLU A 1 128 ? 16.912 49.031 28.558 1.00 38.30 141 GLU A CA 1
ATOM 909 C C . GLU A 1 128 ? 16.621 48.024 29.667 1.00 39.80 141 GLU A C 1
ATOM 910 O O . GLU A 1 128 ? 16.985 46.861 29.554 1.00 37.54 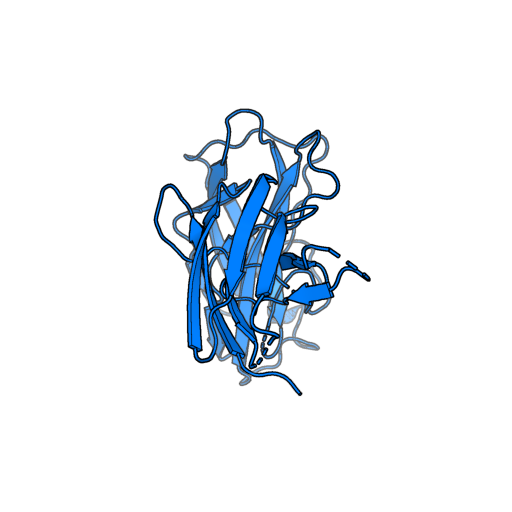141 GLU A O 1
ATOM 916 N N . ALA A 1 129 ? 16.004 48.477 30.751 1.00 37.26 142 ALA A N 1
ATOM 917 C CA . ALA A 1 129 ? 15.654 47.595 31.861 1.00 37.74 142 ALA A CA 1
ATOM 918 C C . ALA A 1 129 ? 14.367 46.821 31.537 1.00 42.34 142 ALA A C 1
ATOM 919 O O . ALA A 1 129 ? 13.435 47.407 30.976 1.00 41.05 142 ALA A O 1
ATOM 921 N N . GLY A 1 130 ? 14.342 45.525 31.890 1.00 38.79 143 GLY A N 1
ATOM 922 C CA . GLY A 1 130 ? 13.183 44.645 31.735 1.00 38.89 143 GLY A CA 1
ATOM 923 C C . GLY A 1 130 ? 12.024 45.099 32.602 1.00 44.16 143 GLY A C 1
ATOM 924 O O . GLY A 1 130 ? 10.868 45.037 32.182 1.00 43.92 143 GLY A O 1
ATOM 925 N N . LYS A 1 131 ? 12.345 45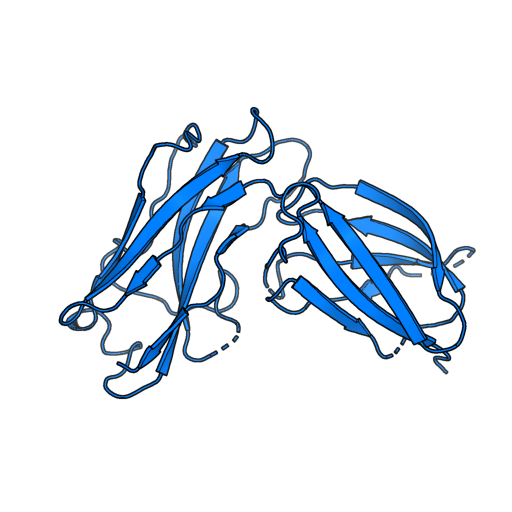.572 33.819 1.00 41.82 144 LYS A N 1
ATOM 926 C CA . LYS A 1 131 ? 11.432 46.182 34.798 1.00 43.73 144 LYS A CA 1
ATOM 927 C C . LYS A 1 131 ? 12.141 47.406 35.404 1.00 46.41 144 LYS A C 1
ATOM 928 O O . LYS A 1 131 ? 13.374 47.440 35.382 1.00 43.52 144 LYS A O 1
ATOM 934 N N . GLN A 1 132 ? 11.374 48.399 35.940 1.00 43.77 145 GLN A N 1
ATOM 935 C CA A GLN A 1 132 ? 11.920 49.638 36.512 0.50 44.90 145 GLN A CA 1
ATOM 936 C CA B GLN A 1 132 ? 11.924 49.637 36.506 0.50 45.17 145 GLN A CA 1
ATOM 937 C C . GLN A 1 132 ? 12.897 49.383 37.660 1.00 49.70 145 GLN A C 1
ATOM 938 O O . GLN A 1 132 ? 13.874 50.117 37.798 1.00 50.30 145 GLN A O 1
ATOM 949 N N . GLU A 1 133 ? 12.645 48.343 38.472 1.00 47.77 146 GLU A N 1
ATOM 950 C CA . GLU A 1 133 ? 13.465 47.954 39.631 1.00 48.50 146 GLU A CA 1
ATOM 951 C C . GLU A 1 133 ? 14.876 47.483 39.266 1.00 49.87 146 GLU A C 1
ATOM 952 O O . GLU A 1 133 ? 15.749 47.480 40.145 1.00 48.94 146 GLU A O 1
ATOM 958 N N . VAL A 1 134 ? 15.111 47.071 37.988 1.00 43.30 147 VAL A N 1
ATOM 959 C CA . VAL A 1 134 ? 16.401 46.545 37.536 1.00 39.63 147 VAL A CA 1
ATOM 960 C C . VAL A 1 134 ? 17.482 47.617 37.496 1.00 43.25 147 VAL A C 1
ATOM 961 O O . VAL A 1 134 ? 17.279 48.674 36.901 1.00 43.48 147 VAL A O 1
ATOM 965 N N . LYS A 1 135 ? 18.651 47.291 38.081 1.00 39.39 148 LYS A N 1
ATOM 966 C CA . LYS A 1 135 ? 19.857 48.118 38.080 1.00 39.97 148 LYS A CA 1
ATOM 967 C C . LYS A 1 135 ? 21.000 47.398 37.335 1.00 41.29 148 LYS A C 1
ATOM 968 O O . LYS A 1 135 ? 20.926 46.190 37.073 1.00 39.93 148 LYS A O 1
ATOM 974 N N . LEU A 1 136 ? 22.044 48.154 36.971 1.00 36.67 149 LEU A N 1
ATOM 975 C CA . LEU A 1 136 ? 23.193 47.649 36.229 1.00 33.37 149 LEU A CA 1
ATOM 976 C C . LEU A 1 136 ? 24.382 47.395 37.151 1.00 40.46 149 LEU A C 1
ATOM 977 O O . LEU A 1 136 ? 24.811 48.301 37.857 1.00 41.86 149 LEU A O 1
ATOM 982 N N . LYS A 1 137 ? 24.931 46.175 37.108 1.00 37.01 150 LYS A N 1
ATOM 983 C CA . LYS A 1 137 ? 26.077 45.757 37.922 1.00 36.16 150 LYS A CA 1
ATOM 984 C C . LYS A 1 137 ? 27.369 45.742 37.082 1.00 39.19 150 LYS A C 1
ATOM 985 O O . LYS A 1 137 ? 28.391 46.259 37.533 1.00 39.79 150 LYS A O 1
ATOM 991 N N . GLU A 1 138 ? 27.332 45.149 35.878 1.00 33.34 151 GLU A N 1
ATOM 992 C CA . GLU A 1 138 ? 28.506 45.049 35.000 1.00 32.69 151 GLU A CA 1
ATOM 993 C C . GLU A 1 138 ? 28.184 45.162 33.507 1.00 34.85 151 GLU A C 1
ATOM 994 O O . GLU A 1 138 ? 27.103 44.762 33.070 1.00 33.08 151 GLU A O 1
ATOM 1000 N N . ILE A 1 139 ? 29.182 45.621 32.717 1.00 31.04 152 ILE A N 1
ATOM 1001 C CA . ILE A 1 139 ? 29.150 45.625 31.244 1.00 28.71 152 ILE A CA 1
ATOM 1002 C C . ILE A 1 139 ? 30.500 45.053 30.777 1.00 31.87 152 ILE A C 1
ATOM 1003 O O . ILE A 1 139 ? 31.547 45.290 31.411 1.00 30.19 152 ILE A O 1
ATOM 1008 N N . GLN A 1 140 ? 30.462 44.243 29.707 1.00 27.02 153 GLN A N 1
ATOM 1009 C CA . GLN A 1 140 ? 31.664 43.612 29.214 1.00 25.49 153 GLN A CA 1
ATOM 1010 C C . GLN A 1 140 ? 31.554 43.253 27.755 1.00 27.86 153 GLN A C 1
ATOM 1011 O O . GLN A 1 140 ? 30.486 42.834 27.276 1.00 25.33 153 GLN A O 1
ATOM 1017 N N . LEU A 1 141 ? 32.692 43.416 27.050 1.00 25.23 154 LEU A N 1
ATOM 1018 C CA . LEU A 1 141 ? 32.860 43.012 25.670 1.00 24.49 154 LEU A CA 1
ATOM 1019 C C . LEU A 1 141 ? 33.628 41.700 25.693 1.00 27.92 154 LEU A C 1
ATOM 1020 O O . LEU A 1 141 ? 34.849 41.691 25.879 1.00 26.55 154 LEU A O 1
ATOM 1025 N N . PHE A 1 142 ? 32.894 40.575 25.585 1.00 24.56 155 PHE A N 1
ATOM 1026 C CA . PHE A 1 142 ? 33.527 39.258 25.602 1.00 23.37 155 PHE A CA 1
ATOM 1027 C C . PHE A 1 142 ? 34.122 38.942 24.255 1.00 25.78 155 PHE A C 1
ATOM 1028 O O . PHE A 1 142 ? 33.559 39.316 23.231 1.00 25.25 155 PHE A O 1
ATOM 1036 N N . ALA A 1 143 ? 35.250 38.230 24.254 1.00 20.82 156 ALA A N 1
ATOM 1037 C CA . ALA A 1 143 ? 35.916 37.782 23.032 1.00 20.86 156 ALA A CA 1
ATOM 1038 C C . ALA A 1 143 ? 36.308 36.298 23.098 1.00 24.24 156 ALA A C 1
ATOM 1039 O O . ALA A 1 143 ? 36.773 35.821 24.144 1.00 23.40 156 ALA A O 1
ATOM 1041 N N . PHE A 1 144 ? 36.159 35.568 21.967 1.00 21.14 157 PHE A N 1
ATOM 1042 C CA . PHE A 1 144 ? 36.613 34.171 21.863 1.00 21.77 157 PHE A CA 1
ATOM 1043 C C . PHE A 1 144 ? 36.906 33.782 20.400 1.00 24.27 157 PHE A C 1
ATOM 1044 O O . PHE A 1 144 ? 36.434 34.443 19.479 1.00 22.64 157 PHE A O 1
ATOM 1052 N N . SER A 1 145 ? 37.623 32.674 20.202 1.00 22.94 158 SER A N 1
ATOM 1053 C CA . SER A 1 145 ? 37.990 32.157 18.863 1.00 23.94 158 SER A CA 1
ATOM 1054 C C . SER A 1 145 ? 36.802 31.414 18.174 1.00 27.79 158 SER A C 1
ATOM 1055 O O . SER A 1 145 ? 36.964 30.917 17.068 1.00 27.89 158 SER A O 1
ATOM 1058 N N . ASP A 1 146 ? 35.644 31.333 18.820 1.00 24.02 159 ASP A N 1
ATOM 1059 C CA . ASP A 1 146 ? 34.461 30.696 18.210 1.00 24.74 159 ASP A CA 1
ATOM 1060 C C . ASP A 1 146 ? 33.182 31.454 18.678 1.00 28.18 159 ASP A C 1
ATOM 1061 O O . ASP A 1 146 ? 33.240 32.335 19.555 1.00 25.00 159 ASP A O 1
ATOM 1079 N N . TRP A 1 148 ? 30.681 30.587 20.425 1.00 23.75 161 TRP A N 1
ATOM 1080 C CA . TRP A 1 148 ? 30.145 30.282 21.755 1.00 24.92 161 TRP A CA 1
ATOM 1081 C C . TRP A 1 148 ? 30.677 31.276 22.813 1.00 25.86 161 TRP A C 1
ATOM 1082 O O . TRP A 1 148 ? 30.438 31.104 24.011 1.00 24.96 161 TRP A O 1
ATOM 1093 N N . VAL A 1 149 ? 31.256 32.381 22.349 1.00 21.52 162 VAL A N 1
ATOM 1094 C CA . VAL A 1 149 ? 31.735 33.488 23.204 1.00 20.90 162 VAL A CA 1
ATOM 1095 C C . VAL A 1 149 ? 30.632 33.954 24.198 1.00 25.20 162 VAL A C 1
ATOM 1096 O O . VAL A 1 149 ? 29.467 34.099 23.815 1.00 25.98 162 VAL A O 1
ATOM 1100 N N . GLY A 1 150 ? 31.033 34.214 25.436 1.00 21.87 163 GLY A N 1
ATOM 1101 C CA . GLY A 1 150 ? 30.163 34.737 26.485 1.00 22.86 163 GLY A CA 1
ATOM 1102 C C . GLY A 1 150 ? 30.923 34.797 27.793 1.00 27.66 163 GLY A C 1
ATOM 1103 O O . GLY A 1 150 ? 32.126 34.519 27.820 1.00 27.17 163 GLY A O 1
ATOM 1104 N N . ASN A 1 151 ? 30.230 35.126 28.891 1.00 24.31 164 ASN A N 1
ATOM 1105 C CA . ASN A 1 151 ? 30.819 35.114 30.214 1.00 24.77 164 ASN A CA 1
ATOM 1106 C C . ASN A 1 151 ? 31.382 33.732 30.551 1.00 28.94 164 ASN A C 1
ATOM 1107 O O . ASN A 1 151 ? 32.346 33.647 31.312 1.00 27.19 164 ASN A O 1
ATOM 1112 N N . ASN A 1 152 ? 30.801 32.654 29.973 1.00 26.78 165 ASN A N 1
ATOM 1113 C CA . ASN A 1 152 ? 31.281 31.301 30.280 1.00 27.48 165 ASN A CA 1
ATOM 1114 C C . ASN A 1 152 ? 32.435 30.825 29.347 1.00 30.00 165 ASN A C 1
ATOM 1115 O O . ASN A 1 152 ? 33.136 29.871 29.698 1.00 29.99 165 ASN A O 1
ATOM 1120 N N . VAL A 1 153 ? 32.595 31.451 28.159 1.00 24.96 166 VAL A N 1
ATOM 1121 C CA . VAL A 1 153 ? 33.586 31.075 27.119 1.00 24.46 166 VAL A CA 1
ATOM 1122 C C . VAL A 1 153 ? 34.280 32.375 26.659 1.00 27.49 166 VAL A C 1
ATOM 1123 O O . VAL A 1 153 ? 33.747 33.106 25.827 1.00 24.78 166 VAL A O 1
ATOM 1127 N N . LYS A 1 154 ? 35.398 32.721 27.312 1.00 25.27 167 LYS A N 1
ATOM 1128 C CA . LYS A 1 154 ? 36.045 34.005 27.061 1.00 25.35 167 LYS A CA 1
ATOM 1129 C C . LYS A 1 154 ? 37.545 33.954 27.252 1.00 29.20 167 LYS A C 1
ATOM 1130 O O . LYS A 1 154 ? 38.069 33.115 28.001 1.00 27.64 167 LYS A O 1
ATOM 1136 N N . LEU A 1 155 ? 38.226 34.898 26.583 1.00 25.15 168 LEU A N 1
ATOM 1137 C CA . LEU A 1 155 ? 39.661 35.103 26.672 1.00 24.43 168 LEU A CA 1
ATOM 1138 C C . LEU A 1 155 ? 39.938 36.110 27.779 1.00 27.73 168 LEU A C 1
ATOM 1139 O O . LEU A 1 155 ? 39.094 36.939 28.084 1.00 26.50 168 LEU A O 1
ATOM 1144 N N . THR A 1 156 ? 41.101 35.998 28.407 1.00 27.14 169 THR A N 1
ATOM 1145 C CA . THR A 1 156 ? 41.560 36.905 29.466 1.00 26.26 169 THR A CA 1
ATOM 1146 C C . THR A 1 156 ? 42.311 38.014 28.733 1.00 26.88 169 THR A C 1
ATOM 1147 O O . THR A 1 156 ? 43.274 37.716 28.012 1.00 24.08 169 THR A O 1
ATOM 1151 N N . LEU A 1 157 ? 41.874 39.264 28.916 1.00 24.84 170 LEU A N 1
ATOM 1152 C CA . LEU A 1 157 ? 42.430 40.406 28.191 1.00 25.28 170 LEU A CA 1
ATOM 1153 C C . LEU A 1 157 ? 43.136 41.427 29.079 1.00 29.96 170 LEU A C 1
ATOM 1154 O O . LEU A 1 157 ? 42.779 41.595 30.241 1.00 28.97 170 LEU A O 1
ATOM 1159 N N . ASN A 1 158 ? 44.072 42.186 28.466 1.00 27.63 171 ASN A N 1
ATOM 1160 C CA . ASN A 1 158 ? 44.808 43.260 29.128 1.00 28.37 171 ASN A CA 1
ATOM 1161 C C . ASN A 1 158 ? 44.218 44.622 28.818 1.00 32.90 171 ASN A C 1
ATOM 1162 O O . ASN A 1 158 ? 43.718 44.824 27.714 1.00 31.40 171 ASN A O 1
ATOM 1167 N N . GLY A 1 159 ? 44.335 45.564 29.767 1.00 31.41 172 GLY A N 1
ATOM 1168 C CA . GLY A 1 159 ? 43.900 46.938 29.555 1.00 31.95 172 GLY A CA 1
ATOM 1169 C C . GLY A 1 159 ? 42.747 47.465 30.373 1.00 36.59 172 GLY A C 1
ATOM 1170 O O . GLY A 1 159 ? 42.673 48.671 30.593 1.00 37.20 172 GLY A O 1
ATOM 1171 N N . GLY A 1 160 ? 41.826 46.583 30.747 1.00 33.75 173 GLY A N 1
ATOM 1172 C CA . GLY A 1 160 ? 40.657 46.904 31.572 1.00 34.12 173 GLY A CA 1
ATOM 1173 C C . GLY A 1 160 ? 39.487 47.622 30.923 1.00 34.82 173 GLY A C 1
ATOM 1174 O O . GLY A 1 160 ? 38.433 47.752 31.553 1.00 33.42 173 GLY A O 1
ATOM 1175 N N . THR A 1 161 ? 39.652 48.114 29.681 1.00 31.34 174 THR A N 1
ATOM 1176 C CA . THR A 1 161 ? 38.608 48.880 28.950 1.00 30.97 174 THR A CA 1
ATOM 1177 C C . THR A 1 161 ? 37.500 47.967 28.343 1.00 32.04 174 THR A C 1
ATOM 1178 O O . THR A 1 161 ? 36.506 48.476 27.814 1.00 31.46 174 THR A O 1
ATOM 1182 N N . ASP A 1 162 ? 37.694 46.629 28.384 1.00 26.13 175 ASP A N 1
ATOM 1183 C CA . ASP A 1 162 ? 36.747 45.647 27.847 1.00 24.21 175 ASP A CA 1
ATOM 1184 C C . ASP A 1 162 ? 35.629 45.337 28.850 1.00 29.65 175 ASP A C 1
ATOM 1185 O O . ASP A 1 162 ? 34.691 44.620 28.510 1.00 28.13 175 ASP A O 1
ATOM 1190 N N . LYS A 1 163 ? 35.761 45.844 30.093 1.00 27.61 176 LYS A N 1
ATOM 1191 C CA . LYS A 1 163 ? 34.836 45.566 31.176 1.00 27.85 176 LYS A CA 1
ATOM 1192 C C . LYS A 1 163 ? 34.726 46.749 32.153 1.00 33.45 176 LYS A C 1
ATOM 1193 O O . LYS A 1 163 ? 35.730 47.377 32.476 1.00 34.15 176 LYS A O 1
ATOM 1199 N N . GLN A 1 164 ? 33.499 47.024 32.634 1.00 32.67 177 GLN A N 1
ATOM 1200 C CA A GLN A 1 164 ? 33.259 48.051 33.641 0.50 33.68 177 GLN A CA 1
ATOM 1201 C CA B GLN A 1 164 ? 33.210 48.076 33.604 0.50 33.79 177 GLN A CA 1
ATOM 1202 C C . GLN A 1 164 ? 32.315 47.510 34.706 1.00 38.67 177 GLN A C 1
ATOM 1203 O O . GLN A 1 164 ? 31.316 46.843 34.391 1.00 37.11 177 GLN A O 1
ATOM 1214 N N . VAL A 1 165 ? 32.679 47.751 35.986 1.00 35.29 178 VAL A N 1
ATOM 1215 C CA . VAL A 1 165 ? 31.911 47.289 37.146 1.00 36.04 178 VAL A CA 1
ATOM 1216 C C . VAL A 1 165 ? 31.364 48.516 37.841 1.00 42.61 178 VAL A C 1
ATOM 1217 O O . VAL A 1 165 ? 32.079 49.521 38.024 1.00 43.36 178 VAL A O 1
ATOM 1221 N N . PHE A 1 166 ? 30.072 48.456 38.174 1.00 39.93 179 PHE A N 1
ATOM 1222 C CA . PHE A 1 166 ? 29.385 49.535 38.881 1.00 41.59 179 PHE A CA 1
ATOM 1223 C C . PHE A 1 166 ? 29.136 49.075 40.316 1.00 46.89 179 PHE A C 1
ATOM 1224 O O . PHE A 1 166 ? 28.464 48.060 40.542 1.00 45.69 179 PHE A O 1
ATOM 1232 N N . SER A 1 167 ? 29.780 49.767 41.275 1.00 45.26 180 SER A N 1
ATOM 1233 C CA . SER A 1 167 ? 29.635 49.470 42.692 1.00 47.10 180 SER A CA 1
ATOM 1234 C C . SER A 1 167 ? 29.506 50.788 43.471 1.00 51.22 180 SER A C 1
ATOM 1235 O O . SER A 1 167 ? 30.481 51.542 43.564 1.00 50.90 180 SER A O 1
ATOM 1238 N N . PRO A 1 168 ? 28.305 51.122 43.992 1.00 49.38 181 PRO A N 1
ATOM 1239 C CA . PRO A 1 168 ? 27.035 50.364 43.932 1.00 49.46 181 PRO A CA 1
ATOM 1240 C C . PRO A 1 168 ? 26.474 50.282 42.515 1.00 52.17 181 PRO A C 1
ATOM 1241 O O . PRO A 1 168 ? 26.820 51.117 41.675 1.00 50.89 181 PRO A O 1
ATOM 1245 N N . SER A 1 169 ? 25.633 49.265 42.250 1.00 49.40 182 SER A N 1
ATOM 1246 C CA . SER A 1 169 ? 24.956 49.065 40.956 1.00 48.37 182 SER A CA 1
ATOM 1247 C C . SER A 1 169 ? 24.192 50.341 40.579 1.00 52.77 182 SER A C 1
ATOM 1248 O O . SER A 1 169 ? 23.617 50.987 41.453 1.00 54.33 182 SER A O 1
ATOM 1251 N N . THR A 1 170 ? 24.280 50.744 39.302 1.00 47.49 183 THR A N 1
ATOM 1252 C CA . THR A 1 170 ? 23.769 52.017 38.792 1.00 47.39 183 THR A CA 1
ATOM 1253 C C . THR A 1 170 ? 22.381 51.902 38.119 1.00 49.99 183 THR A C 1
ATOM 1254 O O . THR A 1 170 ? 21.939 50.804 37.764 1.00 46.74 183 THR A O 1
ATOM 1258 N N . ALA A 1 171 ? 21.706 53.054 37.944 1.00 48.88 184 ALA A N 1
ATOM 1259 C CA . ALA A 1 171 ? 20.394 53.133 37.293 1.00 48.96 184 ALA A CA 1
ATOM 1260 C C . ALA A 1 171 ? 20.529 52.910 35.789 1.00 51.30 184 ALA A C 1
ATOM 1261 O O . ALA A 1 171 ? 21.521 53.334 35.199 1.00 50.16 184 ALA A O 1
ATOM 1263 N N . ILE A 1 172 ? 19.514 52.287 35.164 1.00 48.50 185 ILE A N 1
ATOM 1264 C CA . ILE A 1 172 ? 19.514 52.074 33.710 1.00 46.08 185 ILE A CA 1
ATOM 1265 C C . ILE A 1 172 ? 18.653 53.185 33.105 1.00 51.93 185 ILE A C 1
ATOM 1266 O O . ILE A 1 172 ? 17.495 53.370 33.490 1.00 51.59 185 ILE A O 1
ATOM 1271 N N . ASN A 1 173 ? 19.253 53.930 32.173 1.00 49.82 186 ASN A N 1
ATOM 1272 C CA . ASN A 1 173 ? 18.652 55.018 31.415 1.00 51.41 186 ASN A CA 1
ATOM 1273 C C . ASN A 1 173 ? 18.948 54.748 29.931 1.00 53.97 186 ASN A C 1
ATOM 1274 O O . ASN A 1 173 ? 20.108 54.780 29.525 1.00 51.15 186 ASN A O 1
ATOM 1279 N N . SER A 1 174 ? 17.889 54.488 29.137 1.00 52.04 187 SER A N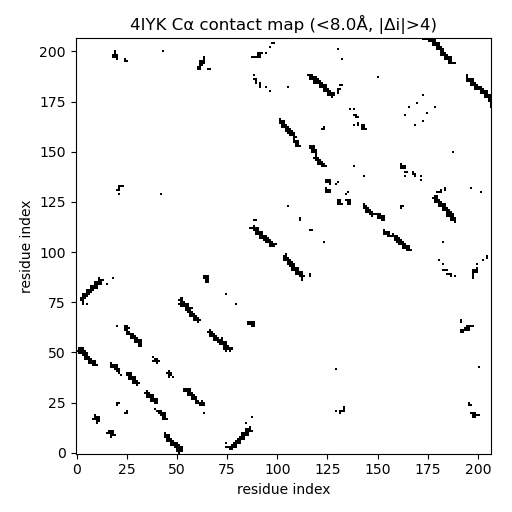 1
ATOM 1280 C CA . SER A 1 174 ? 17.890 54.134 27.708 1.00 51.15 187 SER A CA 1
ATOM 1281 C C . SER A 1 174 ? 18.661 55.095 26.797 1.00 55.78 187 SER A C 1
ATOM 1282 O O . SER A 1 174 ? 19.135 54.683 25.737 1.00 53.34 187 SER A O 1
ATOM 1285 N N . ALA A 1 175 ? 18.740 56.371 27.184 1.00 55.88 188 ALA A N 1
ATOM 1286 C CA . ALA A 1 175 ? 19.414 57.420 26.433 1.00 56.27 188 ALA A CA 1
ATOM 1287 C C . ALA A 1 175 ? 20.954 57.323 26.532 1.00 57.07 188 ALA A C 1
ATOM 1288 O O . ALA A 1 175 ? 21.641 57.779 25.618 1.00 57.51 188 ALA A O 1
ATOM 1290 N N . ASP A 1 176 ? 21.487 56.743 27.629 1.00 49.99 189 ASP A N 1
ATOM 1291 C CA . ASP A 1 176 ? 22.928 56.618 27.885 1.00 47.49 189 ASP A CA 1
ATOM 1292 C C . ASP A 1 176 ? 23.648 55.727 26.867 1.00 48.49 189 ASP A C 1
ATOM 1293 O O . ASP A 1 176 ? 23.171 54.639 26.526 1.00 47.13 189 ASP A O 1
ATOM 1298 N N . ILE A 1 177 ? 24.798 56.210 26.380 1.00 44.28 190 ILE A N 1
ATOM 1299 C CA . ILE A 1 177 ? 25.625 55.467 25.434 1.00 42.38 190 ILE A CA 1
ATOM 1300 C C . ILE A 1 177 ? 26.838 54.925 26.174 1.00 44.00 190 ILE A C 1
ATOM 1301 O O . ILE A 1 177 ? 27.596 55.684 26.794 1.00 44.93 190 ILE A O 1
ATOM 1306 N N . TYR A 1 178 ? 27.012 53.602 26.105 1.00 38.79 191 TYR A N 1
ATOM 1307 C CA . TYR A 1 178 ? 28.149 52.920 26.713 1.00 36.88 191 TYR A CA 1
ATOM 1308 C C . TYR A 1 178 ? 29.169 52.577 25.643 1.00 39.06 191 TYR A C 1
ATOM 1309 O O . TYR A 1 178 ? 28.791 52.277 24.516 1.00 37.17 191 TYR A O 1
ATOM 1318 N N . THR A 1 179 ? 30.462 52.657 25.986 1.00 36.57 192 THR A N 1
ATOM 1319 C CA . THR A 1 179 ? 31.576 52.291 25.091 1.00 34.08 192 THR A CA 1
ATOM 1320 C C . THR A 1 179 ? 32.524 51.351 25.818 1.00 34.51 192 THR A C 1
ATOM 1321 O O . THR A 1 179 ? 32.914 51.628 26.954 1.00 34.47 192 THR A O 1
ATOM 1325 N N . LEU A 1 180 ? 32.894 50.233 25.163 1.00 29.10 193 LEU A N 1
ATOM 1326 C CA . LEU A 1 180 ? 33.892 49.264 25.635 1.00 28.13 193 LEU A CA 1
ATOM 1327 C C . LEU A 1 180 ? 34.921 49.082 24.524 1.00 31.45 193 LEU A C 1
ATOM 1328 O O . LEU A 1 180 ? 34.592 49.242 23.352 1.00 31.25 193 LEU A O 1
ATOM 1333 N N .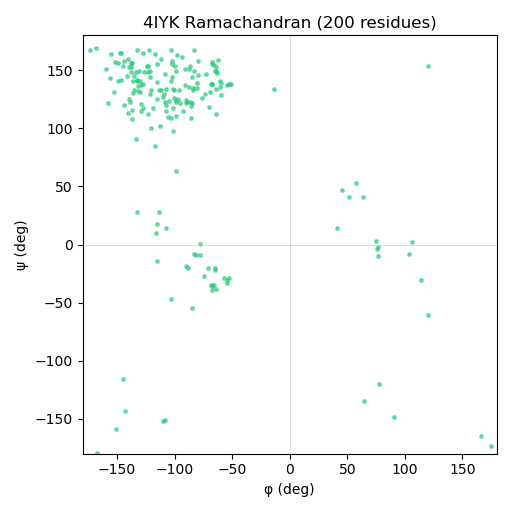 SER A 1 181 ? 36.174 48.818 24.896 1.00 28.78 194 SER A N 1
ATOM 1334 C CA . SER A 1 181 ? 37.292 48.725 23.957 1.00 27.86 194 SER A CA 1
ATOM 1335 C C . SER A 1 181 ? 38.226 47.585 24.250 1.00 32.26 194 SER A C 1
ATOM 1336 O O . SER A 1 181 ? 38.505 47.295 25.426 1.00 32.10 194 SER A O 1
ATOM 1339 N N . ILE A 1 182 ? 38.820 47.028 23.168 1.00 27.80 195 ILE A N 1
ATOM 1340 C CA . ILE A 1 182 ? 39.900 46.051 23.222 1.00 26.37 195 ILE A CA 1
ATOM 1341 C C . ILE A 1 182 ? 41.020 46.566 22.299 1.00 30.92 195 ILE A C 1
ATOM 1342 O O . ILE A 1 182 ? 40.783 46.776 21.108 1.00 30.87 195 ILE A O 1
ATOM 1347 N N . ASP A 1 183 ? 42.218 46.788 22.855 1.00 27.11 196 ASP A N 1
ATOM 1348 C CA . ASP A 1 183 ? 43.381 47.198 22.069 1.00 27.53 196 ASP A CA 1
ATOM 1349 C C . ASP A 1 183 ? 44.009 45.916 21.551 1.00 28.62 196 ASP A C 1
ATOM 1350 O O . ASP A 1 183 ? 44.417 45.082 22.353 1.00 28.37 196 ASP A O 1
ATOM 1355 N N . LEU A 1 184 ? 44.090 45.751 20.231 1.00 25.16 197 LEU A N 1
ATOM 1356 C CA . LEU A 1 184 ? 44.615 44.522 19.642 1.00 24.22 197 LEU A CA 1
ATOM 1357 C C . LEU A 1 184 ? 46.100 44.324 19.877 1.00 29.85 197 LEU A C 1
ATOM 1358 O O . LEU A 1 184 ? 46.513 43.175 20.051 1.00 28.93 197 LEU A O 1
ATOM 1363 N N . GLY A 1 185 ? 46.875 45.416 19.890 1.00 28.61 198 GLY A N 1
ATOM 1364 C CA . GLY A 1 185 ? 48.321 45.377 20.112 1.00 28.87 198 GLY A CA 1
ATOM 1365 C C . GLY A 1 185 ? 48.689 44.901 21.506 1.00 31.23 198 GLY A C 1
ATOM 1366 O O . GLY A 1 185 ? 49.705 44.225 21.692 1.00 30.53 198 GLY A O 1
ATOM 1367 N N . GLN A 1 186 ? 47.855 45.263 22.495 1.00 26.68 199 GLN A N 1
ATOM 1368 C CA . GLN A 1 186 ? 48.004 44.912 23.903 1.00 27.51 199 GLN A CA 1
ATOM 1369 C C . GLN A 1 186 ? 47.483 43.495 24.191 1.00 30.14 199 GLN A C 1
ATOM 1370 O O . GLN A 1 186 ? 47.697 42.984 25.290 1.00 30.25 199 GLN A O 1
ATOM 1376 N N . ASN A 1 187 ? 46.808 42.865 23.197 1.00 24.69 200 ASN A N 1
ATOM 1377 C CA . ASN A 1 187 ? 46.196 41.561 23.327 1.00 23.42 200 ASN A CA 1
ATOM 1378 C C . ASN A 1 187 ? 46.534 40.629 22.158 1.00 28.31 200 ASN A C 1
ATOM 1379 O O . ASN A 1 187 ? 45.777 39.698 21.865 1.00 27.82 200 ASN A O 1
ATOM 1384 N N . ALA A 1 188 ? 47.697 40.832 21.532 1.00 27.11 201 ALA A N 1
ATOM 1385 C CA . ALA A 1 188 ? 48.131 40.039 20.363 1.00 26.24 201 ALA A CA 1
ATOM 1386 C C . ALA A 1 188 ? 48.365 38.554 20.683 1.00 28.57 201 ALA A C 1
ATOM 1387 O O . ALA A 1 188 ? 48.338 37.735 19.782 1.00 27.19 201 ALA A O 1
ATOM 1389 N N . ASP A 1 189 ? 48.601 38.218 21.954 1.00 27.38 202 ASP A N 1
ATOM 1390 C CA . ASP A 1 189 ? 48.867 36.851 22.413 1.00 26.20 202 ASP A CA 1
ATOM 1391 C C . ASP A 1 189 ? 47.615 35.943 22.265 1.00 26.94 202 ASP A C 1
ATOM 1392 O O . ASP A 1 189 ? 47.756 34.765 21.908 1.00 25.85 202 ASP A O 1
ATOM 1397 N N . VAL A 1 190 ? 46.415 36.492 22.487 1.00 23.67 203 VAL A N 1
ATOM 1398 C CA . VAL A 1 190 ? 45.171 35.710 22.419 1.00 22.68 203 VAL A CA 1
ATOM 1399 C C . VAL A 1 190 ? 44.237 36.177 21.279 1.00 26.43 203 VAL A C 1
ATOM 1400 O O . VAL A 1 190 ? 43.301 35.460 20.950 1.00 25.33 203 VAL A O 1
ATOM 1404 N N . LEU A 1 191 ? 44.479 37.367 20.690 1.00 23.83 204 LEU A N 1
ATOM 1405 C CA . LEU A 1 191 ? 43.690 37.868 19.546 1.00 23.01 204 LEU A CA 1
ATOM 1406 C C . LEU A 1 191 ? 44.669 37.979 18.403 1.00 26.43 204 LEU A C 1
ATOM 1407 O O . LEU A 1 191 ? 45.307 39.011 18.224 1.00 26.06 204 LEU A O 1
ATOM 1412 N N . LYS A 1 192 ? 44.877 36.869 17.709 1.00 26.16 205 LYS A N 1
ATOM 1413 C CA . LYS A 1 192 ? 45.944 36.738 16.732 1.00 27.49 205 LYS A CA 1
ATOM 1414 C C . LYS A 1 192 ? 45.627 37.350 15.390 1.00 29.25 205 LYS A C 1
ATOM 1415 O O . LYS A 1 192 ? 44.559 37.152 14.830 1.00 28.25 205 LYS A O 1
ATOM 1421 N N . TYR A 1 193 ? 46.595 38.076 14.859 1.00 27.72 206 TYR A N 1
ATOM 1422 C CA . TYR A 1 193 ? 46.498 38.704 13.554 1.00 28.44 206 TYR A CA 1
ATOM 1423 C C . TYR A 1 193 ? 46.086 37.669 12.470 1.00 32.56 206 TYR A C 1
ATOM 1424 O O . TYR A 1 193 ? 46.596 36.548 12.478 1.00 30.29 206 TYR A O 1
ATOM 1433 N N . SER A 1 194 ? 45.180 38.065 11.549 1.00 29.54 207 SER A N 1
ATOM 1434 C CA . SER A 1 194 ? 44.663 37.294 10.406 1.00 29.85 207 SER A CA 1
ATOM 1435 C C . SER A 1 194 ? 43.620 36.238 10.801 1.00 31.79 207 SER A C 1
ATOM 1436 O O . SER A 1 194 ? 43.114 35.568 9.905 1.00 31.61 207 SER A O 1
ATOM 1439 N N . LYS A 1 195 ? 43.301 36.075 12.098 1.00 27.69 208 LYS A N 1
ATOM 1440 C CA . LYS A 1 195 ? 42.317 35.055 12.520 1.00 26.85 208 LYS A CA 1
ATOM 1441 C C . LYS A 1 195 ? 40.959 35.682 12.824 1.00 29.96 208 LYS A C 1
ATOM 1442 O O . LYS A 1 195 ? 40.881 36.882 13.144 1.00 27.37 208 LYS A O 1
ATOM 1448 N N . ASN A 1 196 ? 39.883 34.862 12.704 1.00 27.37 209 ASN A N 1
ATOM 1449 C CA . ASN A 1 196 ? 38.505 35.284 13.014 1.00 26.83 209 ASN A CA 1
ATOM 1450 C C . ASN A 1 196 ? 38.221 35.150 14.502 1.00 27.58 209 ASN A C 1
ATOM 1451 O O . ASN A 1 196 ? 38.522 34.109 15.102 1.00 26.08 209 ASN A O 1
ATOM 1456 N N . TYR A 1 197 ? 37.629 36.196 15.089 1.00 23.91 210 TYR A N 1
ATOM 1457 C CA . TYR A 1 197 ? 37.204 36.228 16.482 1.00 23.38 210 TYR A CA 1
ATOM 1458 C C . TYR A 1 197 ? 35.767 36.730 16.581 1.00 27.14 210 TYR A C 1
ATOM 1459 O O . TYR A 1 197 ? 35.291 37.505 15.729 1.00 25.48 210 TYR A O 1
ATOM 1468 N N . TYR A 1 198 ? 35.080 36.232 17.614 1.00 23.25 211 TYR A N 1
ATOM 1469 C CA . TYR A 1 198 ? 33.695 36.528 17.907 1.00 23.33 211 TYR A CA 1
ATOM 1470 C C . TYR A 1 198 ? 33.634 37.394 19.168 1.00 25.18 211 TYR A C 1
ATOM 1471 O O . TYR A 1 198 ? 34.286 37.085 20.177 1.00 22.54 211 TYR A O 1
ATOM 1480 N N . PHE A 1 199 ? 32.946 38.535 19.046 1.00 22.33 212 PHE A N 1
ATOM 1481 C CA . PHE A 1 199 ? 32.815 39.539 20.108 1.00 22.31 212 PHE A CA 1
ATOM 1482 C C . PHE A 1 199 ? 31.361 39.620 20.514 1.00 26.85 212 PHE A C 1
ATOM 1483 O O . PHE A 1 199 ? 30.466 39.508 19.666 1.00 26.53 212 PHE A O 1
ATOM 1491 N N . ARG A 1 200 ? 31.121 39.744 21.808 1.00 23.77 213 ARG A N 1
ATOM 1492 C CA . ARG A 1 200 ? 29.751 39.769 22.315 1.00 23.11 213 ARG A CA 1
ATOM 1493 C C . ARG A 1 200 ? 29.609 40.722 23.486 1.00 25.16 213 ARG A C 1
ATOM 1494 O O . ARG A 1 200 ? 30.266 40.570 24.524 1.00 24.34 213 ARG A O 1
ATOM 1502 N N . ILE A 1 201 ? 28.744 41.721 23.318 1.00 21.24 214 ILE A N 1
ATOM 1503 C CA . ILE A 1 201 ? 28.435 42.669 24.393 1.00 21.21 214 ILE A CA 1
ATOM 1504 C C . ILE A 1 201 ? 27.566 41.932 25.413 1.00 27.15 214 ILE A C 1
ATOM 1505 O O . ILE A 1 201 ? 26.561 41.352 25.012 1.00 28.22 214 ILE A O 1
ATOM 1510 N N . GLY A 1 202 ? 27.938 42.004 26.687 1.00 24.79 215 GLY A N 1
ATOM 1511 C CA . GLY A 1 202 ? 27.174 41.464 27.799 1.00 25.64 215 GLY A CA 1
ATOM 1512 C C . GLY A 1 202 ? 26.843 42.532 28.837 1.00 29.90 215 GLY A C 1
ATOM 1513 O O . GLY A 1 202 ? 27.620 43.468 29.049 1.00 28.86 215 GLY A O 1
ATOM 1514 N N . ALA A 1 203 ? 25.705 42.390 29.511 1.00 27.43 216 ALA A N 1
ATOM 1515 C CA . ALA A 1 203 ? 25.290 43.296 30.585 1.00 29.38 216 ALA A CA 1
ATOM 1516 C C . ALA A 1 203 ? 24.691 42.484 31.698 1.00 31.12 216 ALA A C 1
ATOM 1517 O O . ALA A 1 203 ? 23.770 41.705 31.462 1.00 29.23 216 ALA A O 1
ATOM 1519 N N . LEU A 1 204 ? 25.268 42.623 32.899 1.00 29.60 217 LEU A N 1
ATOM 1520 C CA . LEU A 1 204 ? 24.862 41.910 34.104 1.00 29.86 217 LEU A CA 1
ATOM 1521 C C . LEU A 1 204 ? 24.014 42.825 34.998 1.00 34.87 217 LEU A C 1
ATOM 1522 O O . LEU A 1 204 ? 24.483 43.855 35.493 1.00 36.01 217 LEU A O 1
ATOM 1527 N N . ALA A 1 205 ? 22.764 42.430 35.213 1.00 32.12 218 ALA A N 1
ATOM 1528 C CA . ALA A 1 205 ? 21.834 43.181 36.072 1.00 33.20 218 ALA A CA 1
ATOM 1529 C C . ALA A 1 205 ? 22.020 42.839 37.547 1.00 39.95 218 ALA A C 1
ATOM 1530 O O . ALA A 1 205 ? 22.640 41.838 37.882 1.00 39.01 218 ALA A O 1
ATOM 1532 N N . ASP A 1 206 ? 21.417 43.659 38.407 1.00 40.09 219 ASP A N 1
ATOM 1533 C CA . ASP A 1 206 ? 21.298 43.507 39.851 1.00 41.61 219 ASP A CA 1
ATOM 1534 C C . ASP A 1 206 ? 19.779 43.538 40.136 1.00 48.14 219 ASP A C 1
ATOM 1535 O O . ASP A 1 206 ? 19.116 44.533 39.817 1.00 46.44 219 ASP A O 1
ATOM 1540 N N . VAL A 1 207 ? 19.214 42.370 40.575 1.00 47.67 220 VAL A N 1
ATOM 1541 C CA . VAL A 1 207 ? 17.784 42.083 40.790 1.00 49.34 220 VAL A CA 1
ATOM 1542 C C . VAL A 1 207 ? 17.581 41.216 42.060 1.00 54.86 220 VAL A C 1
ATOM 1543 O O . VAL A 1 207 ? 18.394 40.322 42.328 1.00 52.55 220 VAL A O 1
ATOM 1547 N N . SER A 1 208 ? 16.467 41.432 42.808 1.00 54.23 221 SER A N 1
ATOM 1548 C CA . SER A 1 208 ? 16.174 40.631 43.997 1.00 55.50 221 SER A CA 1
ATOM 1549 C C . SER A 1 208 ? 15.115 39.543 43.803 1.00 59.50 221 SER A C 1
ATOM 1550 O O . SER A 1 208 ? 14.213 39.694 42.987 1.00 59.98 221 SER A O 1
ATOM 1553 N N . GLY A 1 209 ? 15.149 38.532 44.674 1.00 56.80 222 GLY A N 1
ATOM 1554 C CA . GLY A 1 209 ? 14.157 37.452 44.723 1.00 55.79 222 GLY A CA 1
ATOM 1555 C C . GLY A 1 209 ? 14.304 36.424 43.624 1.00 53.89 222 GLY A C 1
ATOM 1556 O O . GLY A 1 209 ? 13.629 35.391 43.635 1.00 49.30 222 GLY A O 1
ATOM 1557 N N . VAL A 1 210 ? 15.256 36.676 42.703 1.00 49.80 223 VAL A N 1
ATOM 1558 C CA . VAL A 1 210 ? 15.432 35.881 41.509 1.00 48.23 223 VAL A CA 1
ATOM 1559 C C . VAL A 1 210 ? 16.673 35.009 41.572 1.00 52.16 223 VAL A C 1
ATOM 1560 O O . VAL A 1 210 ? 17.074 34.447 40.552 1.00 50.71 223 VAL A O 1
ATOM 1564 N N . GLY A 1 211 ? 17.249 34.866 42.767 1.00 48.78 224 GLY A N 1
ATOM 1565 C CA . GLY A 1 211 ? 18.444 34.057 42.945 1.00 47.88 224 GLY A CA 1
ATOM 1566 C C . GLY A 1 211 ? 19.631 34.637 42.203 1.00 49.31 224 GLY A C 1
ATOM 1567 O O . GLY A 1 211 ? 19.838 35.852 42.206 1.00 48.68 224 GLY A O 1
ATOM 1568 N N . THR A 1 212 ? 20.370 33.795 41.513 1.00 46.72 225 THR A N 1
ATOM 1569 C CA . THR A 1 212 ? 21.566 34.255 40.812 1.00 45.84 225 THR A CA 1
ATOM 1570 C C . THR A 1 212 ? 21.218 34.817 39.414 1.00 46.27 225 THR A C 1
ATOM 1571 O O . THR A 1 212 ? 20.640 34.140 38.549 1.00 43.45 225 THR A O 1
ATOM 1575 N N . VAL A 1 213 ? 21.597 36.088 39.221 1.00 41.79 226 VAL A N 1
ATOM 1576 C CA . VAL A 1 213 ? 21.385 36.821 37.986 1.00 39.63 226 VAL A CA 1
ATOM 1577 C C . VAL A 1 213 ? 22.522 36.495 37.041 1.00 43.04 226 VAL A C 1
ATOM 1578 O O . VAL A 1 213 ? 23.683 36.511 37.460 1.00 43.69 226 VAL A O 1
ATOM 1582 N N . ARG A 1 214 ? 22.185 36.211 35.771 1.00 35.95 227 ARG A N 1
ATOM 1583 C CA . ARG A 1 214 ? 23.141 35.914 34.701 1.00 33.78 227 ARG A CA 1
ATOM 1584 C C . ARG A 1 214 ? 23.128 37.037 33.675 1.00 33.64 227 ARG A C 1
ATOM 1585 O O . ARG A 1 214 ? 22.161 37.802 33.614 1.00 32.21 227 ARG A O 1
ATOM 1593 N N . HIS A 1 215 ? 24.206 37.142 32.871 1.00 27.36 228 HIS A N 1
ATOM 1594 C CA . HIS A 1 215 ? 24.314 38.184 31.860 1.00 26.10 228 HIS A CA 1
ATOM 1595 C C . HIS A 1 215 ? 23.262 38.099 30.798 1.00 33.05 228 HIS A C 1
ATOM 1596 O O . HIS A 1 215 ? 22.884 37.008 30.344 1.00 32.75 228 HIS A O 1
ATOM 1603 N N . ASN A 1 216 ? 22.889 39.279 30.306 1.00 31.28 229 ASN A N 1
ATOM 1604 C CA . ASN A 1 216 ? 22.111 39.478 29.101 1.00 28.80 229 ASN A CA 1
ATOM 1605 C C . ASN A 1 216 ? 23.118 39.839 28.001 1.00 30.41 229 ASN A C 1
ATOM 1606 O O . ASN A 1 216 ? 24.177 40.360 28.303 1.00 28.24 229 ASN A O 1
ATOM 1611 N N . TYR A 1 217 ? 22.791 39.551 26.742 1.00 27.05 230 TYR A N 1
ATOM 1612 C CA . TYR A 1 217 ? 23.688 39.737 25.615 1.00 25.14 230 TYR A CA 1
ATOM 1613 C C . TYR A 1 217 ? 23.043 40.345 24.396 1.00 27.76 230 TYR A C 1
ATOM 1614 O O . TYR A 1 217 ? 21.851 40.184 24.154 1.00 26.96 230 TYR A O 1
ATOM 1623 N N . ALA A 1 218 ? 23.885 40.967 23.582 1.00 24.69 231 ALA A N 1
ATOM 1624 C CA . ALA A 1 218 ? 23.594 41.411 22.232 1.00 24.73 231 ALA A CA 1
ATOM 1625 C C . ALA A 1 218 ? 24.042 40.263 21.301 1.00 27.38 231 ALA A C 1
ATOM 1626 O O . ALA A 1 218 ? 24.797 39.413 21.766 1.00 24.07 231 ALA A O 1
ATOM 1628 N N . PRO A 1 219 ? 23.590 40.162 20.031 1.00 27.86 232 PRO A N 1
ATOM 1629 C CA . PRO A 1 219 ? 24.067 39.051 19.175 1.00 28.91 232 PRO A CA 1
ATOM 1630 C C . PRO A 1 219 ? 25.589 39.133 18.908 1.00 32.38 232 PRO A C 1
ATOM 1631 O O . PRO A 1 219 ? 26.170 40.228 18.904 1.00 31.56 232 PRO A O 1
ATOM 1635 N N . VAL A 1 220 ? 26.226 37.970 18.733 1.00 28.51 233 VAL A N 1
ATOM 1636 C CA . VAL A 1 220 ? 27.669 37.818 18.447 1.00 27.33 233 VAL A CA 1
ATOM 1637 C C . VAL A 1 220 ? 28.042 38.539 17.123 1.00 29.49 233 VAL A C 1
ATOM 1638 O O . VAL A 1 220 ? 27.280 38.493 16.154 1.00 26.98 233 VAL A O 1
ATOM 1642 N N . VAL A 1 221 ? 29.207 39.235 17.107 1.00 25.71 234 VAL A N 1
ATOM 1643 C CA . VAL A 1 221 ? 29.758 39.924 15.931 1.00 25.10 234 VAL A CA 1
ATOM 1644 C C . VAL A 1 221 ? 31.124 39.274 15.613 1.00 29.31 234 VAL A C 1
ATOM 1645 O O . VAL A 1 221 ? 32.016 39.298 16.455 1.00 28.37 234 VAL A O 1
ATOM 1649 N N . VAL A 1 222 ? 31.258 38.657 14.436 1.00 25.85 235 VAL A N 1
ATOM 1650 C CA . VAL A 1 222 ? 32.516 38.023 13.985 1.00 25.65 235 VAL A CA 1
ATOM 1651 C C . VAL A 1 222 ? 33.343 39.098 13.292 1.00 28.81 235 VAL A C 1
ATOM 1652 O O . VAL A 1 222 ? 32.800 39.884 12.521 1.00 27.21 235 VAL A O 1
ATOM 1656 N N . ILE A 1 223 ? 34.652 39.157 13.592 1.00 25.75 236 ILE A N 1
ATOM 1657 C CA . ILE A 1 223 ? 35.580 40.119 12.982 1.00 25.51 236 ILE A CA 1
ATOM 1658 C C . ILE A 1 223 ? 36.867 39.390 12.621 1.00 30.43 236 ILE A C 1
ATOM 1659 O O . ILE A 1 223 ? 37.415 38.655 13.454 1.00 30.59 236 ILE A O 1
ATOM 1664 N N . LYS A 1 224 ? 37.337 39.573 11.378 1.00 27.44 237 LYS A N 1
ATOM 1665 C CA . LYS A 1 224 ? 38.612 38.987 10.961 1.00 27.63 237 LYS A CA 1
ATOM 1666 C C . LYS A 1 224 ? 39.691 39.987 11.297 1.00 30.13 237 LYS A C 1
ATOM 1667 O O . LYS A 1 224 ? 39.604 41.136 10.863 1.00 30.18 237 LYS A O 1
ATOM 1673 N N . LEU A 1 225 ? 40.674 39.577 12.098 1.00 24.20 238 LEU A N 1
ATOM 1674 C CA . LEU A 1 225 ? 41.744 40.488 12.512 1.00 30.15 238 LEU A CA 1
ATOM 1675 C C . LEU A 1 225 ? 42.929 40.474 11.508 1.00 41.34 238 LEU A C 1
ATOM 1676 O O . LEU A 1 225 ? 42.817 39.843 10.441 1.00 47.60 238 LEU A O 1
#

Solvent-accessible surface area: 10996 Å² total